Protein AF-A0A2Z6ZU59-F1 (afdb_monomer)

Mean predicted aligned error: 14.39 Å

Radius of gyration: 54.8 Å; Cα contacts (8 Å, |Δi|>4): 34; chains: 1; bounding box: 113×43×150 Å

Organism: NCBI:txid472368

Sequence (186 aa):
MVKRLTKAHQKMNASRDQFDKAMGQHAEVLSRLEELETIRSREKEVAKTQREALEAQLLVEREAHEAEKAAREMLEAELEEVKDRATLEAERLKLEGKEEFLMSPEFDTLLGKKAGGFFKNGFFGCVAQWRANGYPEEEHPDSFLNVQQAIAEMPDEEEVPEEEEDEDEEEGGDGSDATPPSSPPS

Solvent-accessible surface area (backbone atoms only — not comparable to full-atom values): 10829 Å² total; per-residue (Å²): 115,66,74,60,53,54,53,50,52,52,51,51,50,55,50,47,56,50,48,55,51,51,51,52,53,48,52,52,53,50,54,54,49,53,52,50,50,55,50,51,54,52,51,51,53,52,52,49,54,52,48,54,52,51,54,53,50,52,52,54,51,49,52,52,51,52,51,50,50,53,53,49,53,53,50,52,53,52,51,51,55,49,49,57,48,50,54,54,48,52,55,48,50,53,51,48,53,53,51,53,44,68,73,31,71,64,43,55,51,52,48,51,35,45,54,35,9,52,50,37,53,52,50,54,50,51,53,51,51,42,47,75,72,68,54,74,76,92,73,64,54,71,70,55,56,53,48,52,52,59,44,68,71,43,50,67,62,74,90,69,78,80,77,75,80,80,76,78,77,81,76,85,81,83,91,82,83,86,76,78,91,86,83,87,92,133

pLDDT: mean 86.76, std 17.76, range [38.59, 98.62]

Structure (mmCIF, N/CA/C/O backbone):
data_AF-A0A2Z6ZU59-F1
#
_entry.id   AF-A0A2Z6ZU59-F1
#
loop_
_atom_site.group_PDB
_atom_site.id
_atom_site.type_symbol
_atom_site.label_atom_id
_atom_site.label_alt_id
_atom_site.label_comp_id
_atom_site.label_asym_id
_atom_site.label_entity_id
_atom_site.label_seq_id
_atom_site.pdbx_PDB_ins_code
_atom_site.Cartn_x
_atom_site.Cartn_y
_atom_site.Cartn_z
_atom_site.occupancy
_atom_site.B_iso_or_equiv
_atom_site.auth_seq_id
_atom_site.auth_comp_id
_atom_site.auth_asym_id
_atom_site.auth_atom_id
_atom_site.pdbx_PDB_model_num
ATOM 1 N N . MET A 1 1 ? 53.354 -18.062 -88.036 1.00 66.06 1 MET A N 1
ATOM 2 C CA . MET A 1 1 ? 53.621 -17.140 -86.906 1.00 66.06 1 MET A CA 1
ATOM 3 C C . MET A 1 1 ? 52.450 -16.180 -86.656 1.00 66.06 1 MET A C 1
ATOM 5 O O . MET A 1 1 ? 51.951 -16.143 -85.540 1.00 66.06 1 MET A O 1
ATOM 9 N N . VAL A 1 2 ? 51.914 -15.528 -87.696 1.00 76.75 2 VAL A N 1
ATOM 10 C CA . VAL A 1 2 ? 50.812 -14.536 -87.625 1.00 76.75 2 VAL A CA 1
ATOM 11 C C . VAL A 1 2 ? 49.546 -15.004 -86.873 1.00 76.75 2 VAL A C 1
ATOM 13 O O . VAL A 1 2 ? 49.097 -14.318 -85.964 1.00 76.75 2 VAL A O 1
ATOM 16 N N . LYS A 1 3 ? 49.011 -16.207 -87.147 1.00 81.19 3 LYS A N 1
ATOM 17 C CA . LYS A 1 3 ? 47.771 -16.704 -86.495 1.00 81.19 3 LYS A CA 1
ATOM 18 C C . LYS A 1 3 ? 47.857 -16.817 -84.960 1.00 81.19 3 LYS A C 1
ATOM 20 O O . LYS A 1 3 ? 46.853 -16.648 -84.275 1.00 81.19 3 LYS A O 1
ATOM 25 N N . ARG A 1 4 ? 49.044 -17.116 -84.408 1.00 82.94 4 ARG A N 1
ATOM 26 C CA . ARG A 1 4 ? 49.250 -17.221 -82.949 1.00 82.94 4 ARG A CA 1
ATOM 27 C C . ARG A 1 4 ? 49.265 -15.841 -82.289 1.00 82.94 4 ARG A C 1
ATOM 29 O O . ARG A 1 4 ? 48.689 -15.691 -81.218 1.00 82.94 4 ARG A O 1
ATOM 36 N N . LEU A 1 5 ? 49.857 -14.849 -82.959 1.00 86.94 5 LEU A N 1
ATOM 37 C CA . LEU A 1 5 ? 49.915 -13.464 -82.494 1.00 86.94 5 LEU A CA 1
ATOM 38 C C . LEU A 1 5 ? 48.521 -12.826 -82.448 1.00 86.94 5 LEU A C 1
ATOM 40 O O . LEU A 1 5 ? 48.138 -12.277 -81.422 1.00 86.94 5 LEU A O 1
ATOM 44 N N . THR A 1 6 ? 47.716 -12.984 -83.504 1.00 86.94 6 THR A N 1
ATOM 45 C CA . THR A 1 6 ? 46.332 -12.476 -83.526 1.00 86.94 6 THR A CA 1
ATOM 46 C C . THR A 1 6 ? 45.479 -13.096 -82.417 1.00 86.94 6 THR A C 1
ATOM 48 O O . THR A 1 6 ? 44.751 -12.386 -81.728 1.00 86.94 6 THR A O 1
ATOM 51 N N . LYS A 1 7 ? 45.612 -14.410 -82.181 1.00 88.44 7 LYS A N 1
ATOM 52 C CA . LYS A 1 7 ? 44.906 -15.105 -81.093 1.00 88.44 7 LYS A CA 1
ATOM 53 C C . LYS A 1 7 ? 45.351 -14.623 -79.708 1.00 88.44 7 LYS A C 1
ATOM 55 O O . LYS A 1 7 ? 44.520 -14.512 -78.814 1.00 88.44 7 LYS A O 1
ATOM 60 N N . ALA A 1 8 ? 46.641 -14.344 -79.519 1.00 90.69 8 ALA A N 1
ATOM 61 C CA . ALA A 1 8 ? 47.153 -13.770 -78.275 1.00 90.69 8 ALA A CA 1
ATOM 62 C C . ALA A 1 8 ? 46.601 -12.354 -78.042 1.00 90.69 8 ALA A C 1
ATOM 64 O O . ALA A 1 8 ? 46.142 -12.056 -76.944 1.00 90.69 8 ALA A O 1
ATOM 65 N N . HIS A 1 9 ? 46.547 -11.529 -79.089 1.00 89.12 9 HIS A N 1
ATOM 66 C CA . HIS A 1 9 ? 46.017 -10.167 -79.019 1.00 89.12 9 HIS A CA 1
ATOM 67 C C . HIS A 1 9 ? 44.511 -10.134 -78.706 1.00 89.12 9 HIS A C 1
ATOM 69 O O . HIS A 1 9 ? 44.064 -9.355 -77.871 1.00 89.12 9 HIS A O 1
ATOM 75 N N . GLN A 1 10 ? 43.724 -11.031 -79.309 1.00 92.25 10 GLN A N 1
ATOM 76 C CA . GLN A 1 10 ? 42.299 -11.184 -78.986 1.00 92.25 10 GLN A CA 1
ATOM 77 C C . GLN A 1 10 ? 42.076 -11.600 -77.526 1.00 92.25 10 GLN A C 1
ATOM 79 O O . GLN A 1 10 ? 41.212 -11.041 -76.857 1.00 92.25 10 GLN A O 1
ATOM 84 N N . LYS A 1 11 ? 42.869 -12.551 -77.015 1.00 93.62 11 LYS A N 1
ATOM 85 C CA . LYS A 1 11 ? 42.801 -12.976 -75.607 1.00 93.62 11 LYS A CA 1
ATOM 86 C C . LYS A 1 11 ? 43.191 -11.859 -74.641 1.00 93.62 11 LYS A C 1
ATOM 88 O O . LYS A 1 11 ? 42.544 -11.710 -73.613 1.00 93.62 11 LYS A O 1
ATOM 93 N N . MET A 1 12 ? 44.224 -11.088 -74.975 1.00 94.31 12 MET A N 1
ATOM 94 C CA . MET A 1 12 ? 44.653 -9.927 -74.195 1.00 94.31 12 MET A CA 1
ATOM 95 C C . MET A 1 12 ? 43.540 -8.878 -74.114 1.00 94.31 12 MET A C 1
ATOM 97 O O . MET A 1 12 ? 43.218 -8.430 -73.020 1.00 94.31 12 MET A O 1
ATOM 101 N N . ASN A 1 13 ? 42.905 -8.541 -75.240 1.00 93.31 13 ASN A N 1
ATOM 102 C CA . ASN A 1 13 ? 41.798 -7.583 -75.254 1.00 93.31 13 ASN A CA 1
ATOM 103 C C . ASN A 1 13 ? 40.594 -8.091 -74.450 1.00 93.31 13 ASN A C 1
ATOM 105 O O . ASN A 1 13 ? 40.073 -7.355 -73.625 1.00 93.31 13 ASN A O 1
ATOM 109 N N . ALA A 1 14 ? 40.215 -9.365 -74.605 1.00 95.31 14 ALA A N 1
ATOM 110 C CA . ALA A 1 14 ? 39.141 -9.956 -73.806 1.00 95.31 14 ALA A CA 1
ATOM 111 C C . ALA A 1 14 ? 39.454 -9.942 -72.298 1.00 95.31 14 ALA A C 1
ATOM 113 O O . ALA A 1 14 ? 38.573 -9.660 -71.493 1.00 95.31 14 ALA A O 1
ATOM 114 N N . SER A 1 15 ? 40.707 -10.210 -71.911 1.00 94.81 15 SER A N 1
ATOM 115 C CA . SER A 1 15 ? 41.144 -10.120 -70.513 1.00 94.81 15 SER A CA 1
ATOM 116 C C . SER A 1 15 ? 41.100 -8.687 -69.989 1.00 94.81 15 SER A C 1
ATOM 118 O O . SER A 1 15 ? 40.736 -8.482 -68.835 1.00 94.81 15 SER A O 1
ATOM 120 N N . ARG A 1 16 ? 41.474 -7.705 -70.815 1.00 95.56 16 ARG A N 1
ATOM 121 C CA . ARG A 1 16 ? 41.413 -6.285 -70.459 1.00 95.56 16 ARG A CA 1
ATOM 122 C C . ARG A 1 16 ? 39.967 -5.842 -70.251 1.00 95.56 16 ARG A C 1
ATOM 124 O O . ARG A 1 16 ? 39.660 -5.295 -69.205 1.00 95.56 16 ARG A O 1
ATOM 131 N N . ASP A 1 17 ? 39.072 -6.161 -71.180 1.00 96.00 17 ASP A N 1
ATOM 132 C CA . ASP A 1 17 ? 37.661 -5.775 -71.077 1.00 96.00 17 ASP A CA 1
ATOM 133 C C . ASP A 1 17 ? 36.981 -6.441 -69.857 1.00 96.00 17 ASP A C 1
ATOM 135 O O . ASP A 1 17 ? 36.129 -5.845 -69.197 1.00 96.00 17 ASP A O 1
ATOM 139 N N . GLN A 1 18 ? 37.383 -7.672 -69.508 1.00 96.19 18 GLN A N 1
ATOM 140 C CA . GLN A 1 18 ? 36.955 -8.338 -68.271 1.00 96.19 18 GLN A CA 1
ATOM 141 C C . GLN A 1 18 ? 37.485 -7.642 -67.015 1.00 96.19 18 GLN A C 1
ATOM 143 O O . GLN A 1 18 ? 36.737 -7.489 -66.051 1.00 96.19 18 GLN A O 1
ATOM 148 N N . PHE A 1 19 ? 38.751 -7.225 -67.023 1.00 96.38 19 PHE A N 1
ATOM 149 C CA . PHE A 1 19 ? 39.349 -6.474 -65.925 1.00 96.38 19 PHE A CA 1
ATOM 150 C C . PHE A 1 19 ? 38.647 -5.128 -65.730 1.00 96.38 19 PHE A C 1
ATOM 152 O O . PHE A 1 19 ? 38.233 -4.825 -64.617 1.00 96.38 19 PHE A O 1
ATOM 159 N N . ASP A 1 20 ? 38.419 -4.371 -66.803 1.00 96.88 20 ASP A N 1
ATOM 160 C CA . ASP A 1 20 ? 37.730 -3.078 -66.748 1.00 96.88 20 ASP A CA 1
ATOM 161 C C . ASP A 1 20 ? 36.307 -3.232 -66.191 1.00 96.88 20 ASP A C 1
ATOM 163 O O . ASP A 1 20 ? 35.875 -2.463 -65.329 1.00 96.88 20 ASP A O 1
ATOM 167 N N . LYS A 1 21 ? 35.593 -4.288 -66.604 1.00 97.06 21 LYS A N 1
ATOM 168 C CA . LYS A 1 21 ? 34.280 -4.629 -66.045 1.00 97.06 21 LYS A CA 1
ATOM 169 C C . LYS A 1 21 ? 34.354 -4.961 -64.551 1.00 97.06 21 LYS A C 1
ATOM 171 O O . LYS A 1 21 ? 33.520 -4.479 -63.788 1.00 97.06 21 LYS A O 1
ATOM 176 N N . ALA A 1 22 ? 35.325 -5.772 -64.134 1.00 97.19 22 ALA A N 1
ATOM 177 C CA . ALA A 1 22 ? 35.515 -6.128 -62.729 1.00 97.19 22 ALA A CA 1
ATOM 178 C C . ALA A 1 22 ? 35.870 -4.901 -61.875 1.00 97.19 22 ALA A C 1
ATOM 180 O O . ALA A 1 22 ? 35.352 -4.749 -60.771 1.00 97.19 22 ALA A O 1
ATOM 181 N N . MET A 1 23 ? 36.689 -3.989 -62.404 1.00 96.12 23 MET A N 1
ATOM 182 C CA . MET A 1 23 ? 37.031 -2.730 -61.744 1.00 96.12 23 MET A CA 1
ATOM 183 C C . MET A 1 23 ? 35.817 -1.810 -61.594 1.00 96.12 23 MET A C 1
ATOM 185 O O . MET A 1 23 ? 35.642 -1.215 -60.533 1.00 96.12 23 MET A O 1
ATOM 189 N N . GLY A 1 24 ? 34.946 -1.737 -62.606 1.00 96.75 24 GLY A N 1
ATOM 190 C CA . GLY A 1 24 ? 33.679 -1.006 -62.513 1.00 96.75 24 GLY A CA 1
ATOM 191 C C . GLY A 1 24 ? 32.758 -1.560 -61.421 1.00 96.75 24 GLY A C 1
ATOM 192 O O . GLY A 1 24 ? 32.257 -0.802 -60.596 1.00 96.75 24 GLY A O 1
ATOM 193 N N . GLN A 1 25 ? 32.604 -2.886 -61.355 1.00 97.75 25 GLN A N 1
ATOM 194 C CA . GLN A 1 25 ? 31.827 -3.547 -60.296 1.00 97.75 25 GLN A CA 1
ATOM 195 C C . GLN A 1 25 ? 32.433 -3.325 -58.906 1.00 97.75 25 GLN A C 1
ATOM 197 O O . GLN A 1 25 ? 31.711 -3.097 -57.940 1.00 97.75 25 GLN A O 1
ATOM 202 N N . HIS A 1 26 ? 33.761 -3.371 -58.790 1.00 97.62 26 HIS A N 1
ATOM 203 C CA . HIS A 1 26 ? 34.450 -3.106 -57.531 1.00 97.62 26 HIS A CA 1
ATOM 204 C C . HIS A 1 26 ? 34.220 -1.666 -57.052 1.00 97.62 26 HIS A C 1
ATOM 206 O O . HIS A 1 26 ? 33.944 -1.456 -55.875 1.00 97.62 26 HIS A O 1
ATOM 212 N N . ALA A 1 27 ? 34.279 -0.682 -57.955 1.00 97.94 27 ALA A N 1
ATOM 213 C CA . ALA A 1 27 ? 33.979 0.711 -57.627 1.00 97.94 27 ALA A CA 1
ATOM 214 C C . ALA A 1 27 ? 32.532 0.894 -57.130 1.00 97.94 27 ALA A C 1
ATOM 216 O O . ALA A 1 27 ? 32.310 1.589 -56.142 1.00 97.94 27 ALA A O 1
ATOM 217 N N . GLU A 1 28 ? 31.562 0.221 -57.755 1.00 98.06 28 GLU A N 1
ATOM 218 C CA . GLU A 1 28 ? 30.161 0.226 -57.311 1.00 98.06 28 GLU A CA 1
ATOM 219 C C . GLU A 1 28 ? 29.999 -0.380 -55.906 1.00 98.06 28 GLU A C 1
ATOM 221 O O . GLU A 1 28 ? 29.339 0.201 -55.044 1.00 98.06 28 GLU A O 1
ATOM 226 N N . VAL A 1 29 ? 30.647 -1.521 -55.642 1.00 98.12 29 VAL A N 1
ATOM 227 C CA . VAL A 1 29 ? 30.621 -2.166 -54.319 1.00 98.12 29 VAL A CA 1
ATOM 228 C C . VAL A 1 29 ? 31.246 -1.272 -53.249 1.00 98.12 29 VAL A C 1
ATOM 230 O O . VAL A 1 29 ? 30.699 -1.184 -52.151 1.00 98.12 29 VAL A O 1
ATOM 233 N N . LEU A 1 30 ? 32.355 -0.590 -53.555 1.00 98.06 30 LEU A N 1
ATOM 234 C CA . LEU A 1 30 ? 32.978 0.357 -52.628 1.00 98.06 30 LEU A CA 1
ATOM 235 C C . LEU A 1 30 ? 32.062 1.547 -52.321 1.00 98.06 30 LEU A C 1
ATOM 237 O O . LEU A 1 30 ? 31.898 1.878 -51.151 1.00 98.06 30 LEU A O 1
ATOM 241 N N . SER A 1 31 ? 31.414 2.128 -53.337 1.00 98.00 31 SER A N 1
ATOM 242 C CA . SER A 1 31 ? 30.441 3.216 -53.146 1.00 98.00 31 SER A CA 1
ATOM 243 C C . SER A 1 31 ? 29.303 2.787 -52.218 1.00 98.00 31 SER A C 1
ATOM 245 O O . SER A 1 31 ? 28.968 3.481 -51.262 1.00 98.00 31 SER A O 1
ATOM 247 N N . ARG A 1 32 ? 28.745 1.592 -52.441 1.00 98.25 32 ARG A N 1
ATOM 248 C CA . ARG A 1 32 ? 27.677 1.052 -51.593 1.00 98.25 32 ARG A CA 1
ATOM 249 C C . ARG A 1 32 ? 28.145 0.765 -50.164 1.00 98.25 32 ARG A C 1
ATOM 251 O O . ARG A 1 32 ? 27.360 0.881 -49.225 1.00 98.25 32 ARG A O 1
ATOM 258 N N . LEU A 1 33 ? 29.397 0.349 -49.982 1.00 98.25 33 LEU A N 1
ATOM 259 C CA . LEU A 1 33 ? 29.957 0.103 -48.655 1.00 98.25 33 LEU A CA 1
ATOM 260 C C . LEU A 1 33 ? 30.089 1.406 -47.858 1.00 98.25 33 LEU A C 1
ATOM 262 O O . LEU A 1 33 ? 29.711 1.427 -46.689 1.00 98.25 33 LEU A O 1
ATOM 266 N N . GLU A 1 34 ? 30.561 2.475 -48.499 1.00 98.06 34 GLU A N 1
ATOM 267 C CA . GLU A 1 34 ? 30.647 3.808 -47.897 1.00 98.06 34 GLU A CA 1
ATOM 268 C C . GLU A 1 34 ? 29.257 4.313 -47.482 1.00 98.06 34 GLU A C 1
ATOM 270 O O . GLU A 1 34 ? 29.054 4.713 -46.335 1.00 98.06 34 GLU A O 1
ATOM 275 N N . GLU A 1 35 ? 28.254 4.183 -48.356 1.00 98.44 35 GLU A N 1
ATOM 276 C CA . GLU A 1 35 ? 26.861 4.507 -48.024 1.00 98.44 35 GLU A CA 1
ATOM 277 C C . GLU A 1 35 ? 26.369 3.732 -46.789 1.00 98.44 35 GLU A C 1
ATOM 279 O O . GLU A 1 35 ? 25.836 4.327 -45.850 1.00 98.44 35 GLU A O 1
ATOM 284 N N . LEU A 1 36 ? 26.594 2.415 -46.733 1.00 98.25 36 LEU A N 1
ATOM 285 C CA . LEU A 1 36 ? 26.199 1.591 -45.586 1.00 98.25 36 LEU A CA 1
ATOM 286 C C . LEU A 1 36 ? 26.939 1.965 -44.295 1.00 98.25 36 LEU A C 1
ATOM 288 O O . LEU A 1 36 ? 26.363 1.860 -43.211 1.00 98.25 36 LEU A O 1
ATOM 292 N N . GLU A 1 37 ? 28.195 2.396 -44.377 1.00 98.25 37 GLU A N 1
AT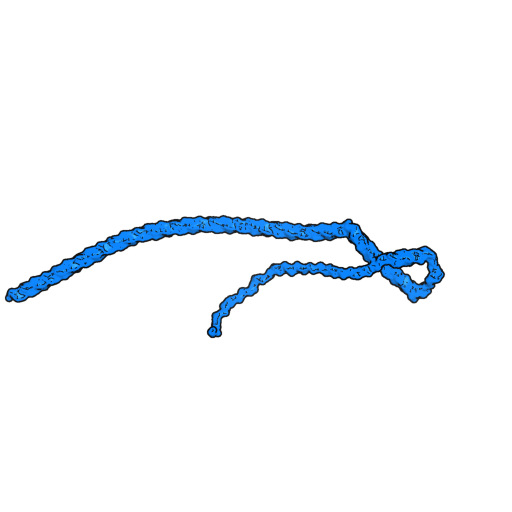OM 293 C CA . GLU A 1 37 ? 28.955 2.863 -43.218 1.00 98.25 37 GLU A CA 1
ATOM 294 C C . GLU A 1 37 ? 28.393 4.179 -42.663 1.00 98.25 37 GLU A C 1
ATOM 296 O O . GLU A 1 37 ? 28.237 4.317 -41.444 1.00 98.25 37 GLU A O 1
ATOM 301 N N . THR A 1 38 ? 27.992 5.111 -43.533 1.00 98.50 38 THR A N 1
ATOM 302 C CA . THR A 1 38 ? 27.329 6.352 -43.098 1.00 98.50 38 THR A CA 1
ATOM 303 C C . THR A 1 38 ? 25.968 6.081 -42.455 1.00 98.50 38 THR A C 1
ATOM 305 O O . THR A 1 38 ? 25.669 6.641 -41.396 1.00 98.50 38 THR A O 1
ATOM 308 N N . ILE A 1 39 ? 25.171 5.171 -43.032 1.00 98.25 39 ILE A N 1
ATOM 309 C CA . ILE A 1 39 ? 23.873 4.760 -42.477 1.00 98.25 39 ILE A CA 1
ATOM 310 C C . ILE A 1 39 ? 24.075 4.127 -41.103 1.00 98.25 39 ILE A C 1
ATOM 312 O O . ILE A 1 39 ? 23.457 4.570 -40.138 1.00 98.25 39 ILE A O 1
ATOM 316 N N . ARG A 1 40 ? 24.998 3.167 -40.980 1.00 98.31 40 ARG A N 1
ATOM 317 C CA . ARG A 1 40 ? 25.298 2.499 -39.706 1.00 98.31 40 ARG A CA 1
ATOM 318 C C . ARG A 1 40 ? 25.745 3.489 -38.634 1.00 98.31 40 ARG A C 1
ATOM 320 O O . ARG A 1 40 ? 25.346 3.366 -37.480 1.00 98.31 40 ARG A O 1
ATOM 327 N N . SER A 1 41 ? 26.582 4.457 -39.000 1.00 98.31 41 SER A N 1
ATOM 328 C CA . SER A 1 41 ? 27.059 5.481 -38.068 1.00 98.31 41 SER A CA 1
ATOM 329 C C . SER A 1 41 ? 25.897 6.334 -37.561 1.00 98.31 41 SER A C 1
ATOM 331 O O . SER A 1 41 ? 25.759 6.536 -36.357 1.00 98.31 41 SER A O 1
ATOM 333 N N . ARG A 1 42 ? 24.996 6.749 -38.458 1.00 98.31 42 ARG A N 1
ATOM 334 C CA . ARG A 1 42 ? 23.780 7.482 -38.093 1.00 98.31 42 ARG A CA 1
ATOM 335 C C . ARG A 1 42 ? 22.844 6.652 -37.214 1.00 98.31 42 ARG A C 1
ATOM 337 O O . ARG A 1 42 ? 22.366 7.157 -36.204 1.00 98.31 42 ARG A O 1
ATOM 344 N N . GLU A 1 43 ? 22.580 5.402 -37.579 1.00 98.31 43 GLU A N 1
ATOM 345 C CA . GLU A 1 43 ? 21.729 4.494 -36.801 1.00 98.31 43 GLU A CA 1
ATOM 346 C C . GLU A 1 43 ? 22.290 4.260 -35.400 1.00 98.31 43 GLU A C 1
ATOM 348 O O . GLU A 1 43 ? 21.535 4.253 -34.433 1.00 98.31 43 GLU A O 1
ATOM 353 N N . LYS A 1 44 ? 23.613 4.131 -35.269 1.00 98.62 44 LYS A N 1
ATOM 354 C CA . LYS A 1 44 ? 24.273 3.972 -33.974 1.00 98.62 44 LYS A CA 1
ATOM 355 C C . LYS A 1 44 ? 24.070 5.188 -33.073 1.00 98.62 44 LYS A C 1
ATOM 357 O O . LYS A 1 44 ? 23.768 5.008 -31.895 1.00 98.62 44 LYS A O 1
ATOM 362 N N . GLU A 1 45 ? 24.203 6.398 -33.608 1.00 98.56 45 GLU A N 1
ATOM 363 C CA . GLU A 1 45 ? 23.942 7.617 -32.835 1.00 98.56 45 GLU A CA 1
ATOM 364 C C . GLU A 1 45 ? 22.462 7.727 -32.441 1.00 98.56 45 GLU A C 1
ATOM 366 O O . GLU A 1 45 ? 22.159 8.049 -31.297 1.00 98.56 45 GLU A O 1
ATOM 371 N N . VAL A 1 46 ? 21.529 7.376 -33.335 1.00 98.56 46 VAL A N 1
ATOM 372 C CA . VAL A 1 46 ? 20.090 7.344 -33.010 1.00 98.56 46 VAL A CA 1
ATOM 373 C C . VAL A 1 46 ? 19.773 6.297 -31.938 1.00 98.56 46 VAL A C 1
ATOM 375 O O . VAL A 1 46 ? 19.034 6.579 -31.000 1.00 98.56 46 VAL A O 1
ATOM 378 N N . ALA A 1 47 ? 20.340 5.096 -32.032 1.00 98.38 47 ALA A N 1
ATOM 379 C CA . ALA A 1 47 ? 20.137 4.050 -31.033 1.00 98.38 47 ALA A CA 1
ATOM 380 C C . ALA A 1 47 ? 20.714 4.453 -29.669 1.00 98.38 47 ALA A C 1
ATOM 382 O O . ALA A 1 47 ? 20.119 4.168 -28.631 1.00 98.38 47 ALA A O 1
ATOM 383 N N . LYS A 1 48 ? 21.859 5.145 -29.665 1.00 98.50 48 LYS A N 1
ATOM 384 C CA . LYS A 1 48 ? 22.468 5.678 -28.447 1.00 98.50 48 LYS A CA 1
ATOM 385 C C . LYS A 1 48 ? 21.568 6.725 -27.789 1.00 98.50 48 LYS A C 1
ATOM 387 O O . LYS A 1 48 ? 21.286 6.591 -26.604 1.00 98.50 48 LYS A O 1
ATOM 392 N N . THR A 1 49 ? 21.066 7.703 -28.542 1.00 98.44 49 THR A N 1
ATOM 393 C CA . THR A 1 49 ? 20.176 8.734 -27.980 1.00 98.44 49 THR A CA 1
ATOM 394 C C . THR A 1 49 ? 18.853 8.152 -27.490 1.00 98.44 49 THR A C 1
ATOM 396 O O . THR A 1 49 ? 18.373 8.543 -26.430 1.00 98.44 49 THR A O 1
ATOM 399 N N . GLN A 1 50 ? 18.278 7.176 -28.200 1.00 98.56 50 GLN A N 1
ATOM 400 C CA . GLN A 1 50 ? 17.079 6.464 -27.744 1.00 98.56 50 GLN A CA 1
ATOM 401 C C . GLN A 1 50 ? 17.323 5.698 -26.445 1.00 98.56 50 GLN A C 1
ATOM 403 O O . GLN A 1 50 ? 16.497 5.746 -25.537 1.00 98.56 50 GLN A O 1
ATOM 408 N N . ARG A 1 51 ? 18.461 5.006 -26.342 1.00 98.50 51 ARG A N 1
ATOM 409 C CA . ARG A 1 51 ? 18.838 4.291 -25.125 1.00 98.50 51 ARG A CA 1
ATOM 410 C C . ARG A 1 51 ? 19.005 5.246 -23.946 1.00 98.50 51 ARG A C 1
ATOM 412 O O . ARG A 1 51 ? 18.444 4.981 -22.893 1.00 98.50 51 ARG A O 1
ATOM 419 N N . GLU A 1 52 ? 19.728 6.347 -24.131 1.00 98.44 52 GLU A N 1
ATOM 420 C CA . GLU A 1 52 ? 19.913 7.369 -23.093 1.00 98.44 52 GLU A CA 1
ATOM 421 C C . GLU A 1 52 ? 18.567 7.973 -22.652 1.00 98.44 52 GLU A C 1
ATOM 423 O O . GLU A 1 52 ? 18.339 8.162 -21.459 1.00 98.44 52 GLU A O 1
ATOM 428 N N . ALA A 1 53 ? 17.638 8.203 -23.588 1.00 98.50 53 ALA A N 1
ATOM 429 C CA . ALA A 1 53 ? 16.292 8.679 -23.270 1.00 98.50 53 ALA A CA 1
ATOM 430 C C . ALA A 1 53 ? 15.475 7.660 -22.454 1.00 98.50 53 ALA A C 1
ATOM 432 O O . ALA A 1 53 ? 14.824 8.040 -21.482 1.00 98.50 53 ALA A O 1
ATOM 433 N N . LEU A 1 54 ? 15.528 6.371 -22.811 1.00 98.56 54 LEU A N 1
ATOM 434 C CA . LEU A 1 54 ? 14.849 5.308 -22.061 1.00 98.56 54 LEU A CA 1
ATOM 435 C C . LEU A 1 54 ? 15.469 5.093 -20.677 1.00 98.56 54 LEU A C 1
ATOM 437 O O . LEU A 1 54 ? 14.744 4.913 -19.705 1.00 98.56 54 LEU A O 1
ATOM 441 N N . GLU A 1 55 ? 16.797 5.139 -20.563 1.00 98.56 55 GLU A N 1
ATOM 442 C CA . GLU A 1 55 ? 17.485 5.049 -19.271 1.00 98.56 55 GLU A CA 1
ATOM 443 C C . GLU A 1 55 ? 17.099 6.226 -18.360 1.00 98.56 55 GLU A C 1
ATOM 445 O O . GLU A 1 55 ? 16.811 6.012 -17.183 1.00 98.56 55 GLU A O 1
ATOM 450 N N . ALA A 1 56 ? 16.994 7.447 -18.899 1.00 98.38 56 ALA A N 1
ATOM 451 C CA . ALA A 1 56 ? 16.493 8.598 -18.148 1.00 98.38 56 ALA A CA 1
ATOM 452 C C . ALA A 1 56 ? 15.034 8.409 -17.698 1.00 98.38 56 ALA A C 1
ATOM 454 O O . ALA A 1 56 ? 14.708 8.693 -16.547 1.00 98.38 56 ALA A O 1
ATOM 455 N N . GLN A 1 57 ? 14.165 7.886 -18.569 1.00 98.38 57 GLN A N 1
ATOM 456 C CA . GLN A 1 57 ? 12.771 7.607 -18.222 1.00 98.38 57 GLN A CA 1
ATOM 457 C C . GLN A 1 57 ? 12.652 6.560 -17.106 1.00 98.38 57 GLN A C 1
ATOM 459 O O . GLN A 1 57 ? 11.889 6.763 -16.165 1.00 98.38 57 GLN A O 1
ATOM 464 N N . LEU A 1 58 ? 13.438 5.482 -17.166 1.00 98.62 58 LEU A N 1
ATOM 465 C CA . LEU A 1 58 ? 13.440 4.434 -16.142 1.00 98.62 58 LEU A CA 1
ATOM 466 C C . LEU A 1 58 ? 13.912 4.935 -14.774 1.00 98.62 58 LEU A C 1
ATOM 468 O O . LEU A 1 58 ? 13.456 4.427 -13.752 1.00 98.62 58 LEU A O 1
ATOM 472 N N . LEU A 1 59 ? 14.829 5.904 -14.732 1.00 98.50 59 LEU A N 1
ATOM 473 C CA . LEU A 1 59 ? 15.245 6.519 -13.470 1.00 98.50 59 LEU A CA 1
ATOM 474 C C . LEU A 1 59 ? 14.104 7.324 -12.844 1.00 98.50 59 LEU A C 1
ATOM 476 O O . LEU A 1 59 ? 13.830 7.149 -11.660 1.00 98.50 59 LEU A O 1
ATOM 480 N N . VAL A 1 60 ? 13.406 8.133 -13.646 1.00 98.56 60 VAL A N 1
ATOM 481 C CA . VAL A 1 60 ? 12.234 8.897 -13.187 1.00 98.56 60 VAL A CA 1
ATOM 482 C C . VAL A 1 60 ? 11.121 7.962 -12.711 1.00 98.56 60 VAL A C 1
ATOM 484 O O . VAL A 1 60 ? 10.527 8.193 -11.662 1.00 98.56 60 VAL A O 1
ATOM 487 N N . GLU A 1 61 ? 10.849 6.886 -13.450 1.00 97.94 61 GLU A N 1
ATOM 488 C CA . GLU A 1 61 ? 9.824 5.904 -13.082 1.00 97.94 61 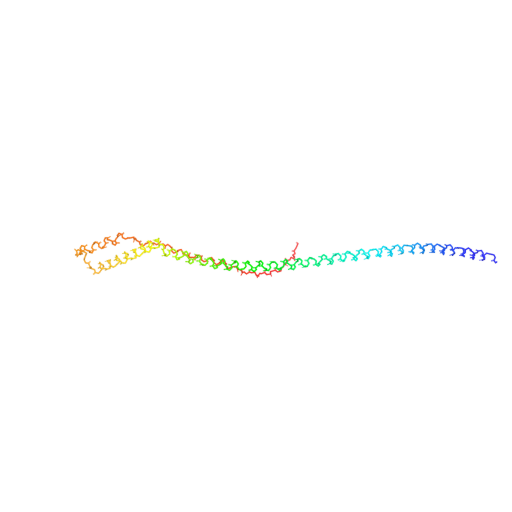GLU A CA 1
ATOM 489 C C . GLU A 1 61 ? 10.175 5.163 -11.786 1.00 97.94 61 GLU A C 1
ATOM 491 O O . GLU A 1 61 ? 9.317 4.988 -10.924 1.00 97.94 61 GLU A O 1
ATOM 496 N N . ARG A 1 62 ? 11.445 4.778 -11.605 1.00 98.44 62 ARG A N 1
ATOM 497 C CA . ARG A 1 62 ? 11.915 4.148 -10.365 1.00 98.44 62 ARG A CA 1
ATOM 498 C C . ARG A 1 62 ? 11.736 5.070 -9.163 1.00 98.44 62 ARG A C 1
ATOM 500 O O . ARG A 1 62 ? 11.236 4.618 -8.140 1.00 98.44 62 ARG A O 1
ATOM 507 N N . GLU A 1 63 ? 12.131 6.334 -9.289 1.00 98.38 63 GLU A N 1
ATOM 508 C CA . GLU A 1 63 ? 11.981 7.322 -8.218 1.00 98.38 63 GLU A CA 1
ATOM 509 C C . GLU A 1 63 ? 10.502 7.548 -7.873 1.00 98.38 63 GLU A C 1
ATOM 511 O O . GLU A 1 63 ? 10.130 7.525 -6.700 1.00 98.38 63 GLU A O 1
ATOM 516 N N . ALA A 1 64 ? 9.637 7.677 -8.884 1.00 98.50 64 ALA A N 1
ATOM 517 C CA . ALA A 1 64 ? 8.196 7.804 -8.682 1.00 98.50 64 ALA A CA 1
ATOM 518 C C . ALA A 1 64 ? 7.599 6.575 -7.978 1.00 98.50 64 ALA A C 1
ATOM 520 O O . ALA A 1 64 ? 6.825 6.727 -7.036 1.00 98.50 64 ALA A O 1
ATOM 521 N N . HIS A 1 65 ? 7.997 5.367 -8.380 1.00 98.31 65 HIS A N 1
ATOM 522 C CA . HIS A 1 65 ? 7.551 4.125 -7.750 1.00 98.31 65 HIS A CA 1
ATOM 523 C C . HIS A 1 65 ? 8.032 4.005 -6.293 1.00 98.31 65 HIS A C 1
ATOM 525 O O . HIS A 1 65 ? 7.298 3.534 -5.427 1.00 98.31 65 HIS A O 1
ATOM 531 N N . GLU A 1 66 ? 9.264 4.419 -5.988 1.00 98.62 66 GLU A N 1
ATOM 532 C CA . GLU A 1 66 ? 9.772 4.442 -4.611 1.00 98.62 66 GLU A CA 1
ATOM 533 C C . GLU A 1 66 ? 9.003 5.447 -3.740 1.00 98.62 66 GLU A C 1
ATOM 535 O O . GLU A 1 66 ? 8.627 5.113 -2.614 1.00 98.62 66 GLU A O 1
ATOM 540 N N . ALA A 1 67 ? 8.694 6.632 -4.273 1.00 98.44 67 ALA A N 1
ATOM 541 C CA . ALA A 1 67 ? 7.858 7.619 -3.594 1.00 98.44 67 ALA A CA 1
ATOM 542 C C . ALA A 1 67 ? 6.421 7.113 -3.373 1.00 98.44 67 ALA A C 1
ATOM 544 O O . ALA A 1 67 ? 5.871 7.277 -2.284 1.00 98.44 67 ALA A O 1
ATOM 545 N N . GLU A 1 68 ? 5.824 6.455 -4.371 1.00 98.31 68 GLU A N 1
ATOM 546 C CA . GLU A 1 68 ? 4.501 5.833 -4.260 1.00 98.31 68 GLU A CA 1
ATOM 547 C C . GLU A 1 68 ? 4.487 4.742 -3.186 1.00 98.31 68 GLU A C 1
ATOM 549 O O . GLU A 1 68 ? 3.590 4.711 -2.342 1.00 98.31 68 GLU A O 1
ATOM 554 N N . LYS A 1 69 ? 5.508 3.879 -3.164 1.00 98.56 69 LYS A N 1
ATOM 555 C CA . LYS A 1 69 ? 5.639 2.835 -2.147 1.00 98.56 69 LYS A CA 1
ATOM 556 C C . LYS A 1 69 ? 5.715 3.430 -0.739 1.00 98.56 69 LYS A C 1
ATOM 558 O O . LYS A 1 69 ? 5.021 2.944 0.149 1.00 98.56 69 LYS A O 1
ATOM 563 N N . ALA A 1 70 ? 6.511 4.482 -0.544 1.00 98.62 70 ALA A N 1
ATOM 564 C CA . ALA A 1 70 ? 6.612 5.166 0.744 1.00 98.62 70 ALA A CA 1
ATOM 565 C C . ALA A 1 70 ? 5.280 5.815 1.163 1.00 98.62 70 ALA A C 1
ATOM 567 O O . ALA A 1 70 ? 4.875 5.710 2.318 1.00 98.62 70 ALA A O 1
ATOM 568 N N . ALA A 1 71 ? 4.563 6.444 0.226 1.00 98.62 71 ALA A N 1
ATOM 569 C CA . ALA A 1 71 ? 3.243 7.015 0.493 1.00 98.62 71 ALA A CA 1
ATOM 570 C C . ALA A 1 71 ? 2.216 5.940 0.884 1.00 98.62 71 ALA A C 1
ATOM 572 O O . ALA A 1 71 ? 1.429 6.146 1.807 1.00 98.62 71 ALA A O 1
ATOM 573 N N . ARG A 1 72 ? 2.249 4.781 0.216 1.00 98.50 72 ARG A N 1
ATOM 574 C CA . ARG A 1 72 ? 1.384 3.644 0.540 1.00 98.50 72 ARG A CA 1
ATOM 575 C C . ARG A 1 72 ? 1.661 3.091 1.935 1.00 98.50 72 ARG A C 1
ATOM 577 O O . ARG A 1 72 ? 0.709 2.829 2.657 1.00 98.50 72 ARG A O 1
ATOM 584 N N . GLU A 1 73 ? 2.928 2.938 2.312 1.00 98.56 73 GLU A N 1
ATOM 585 C CA . GLU A 1 73 ? 3.317 2.450 3.642 1.00 98.56 73 GLU A CA 1
ATOM 586 C C . GLU A 1 73 ? 2.835 3.389 4.759 1.00 98.56 73 GLU A C 1
ATOM 588 O O . GLU A 1 73 ? 2.309 2.926 5.768 1.00 98.56 73 GLU A O 1
ATOM 593 N N . MET A 1 74 ? 2.928 4.710 4.559 1.00 98.25 74 MET A N 1
ATOM 594 C CA . MET A 1 74 ? 2.377 5.680 5.515 1.00 98.25 74 MET A CA 1
ATOM 595 C C . MET A 1 74 ? 0.856 5.563 5.646 1.00 98.25 74 MET A C 1
ATOM 597 O O . MET A 1 74 ? 0.342 5.542 6.760 1.00 98.25 74 MET A O 1
ATOM 601 N N . LEU A 1 75 ? 0.139 5.452 4.523 1.00 98.50 75 LEU A N 1
ATOM 602 C CA . LEU A 1 75 ? -1.319 5.308 4.534 1.00 98.50 75 LEU A CA 1
ATOM 603 C C . LEU A 1 75 ? -1.740 3.998 5.213 1.00 98.50 75 LEU A C 1
ATOM 605 O O . LEU A 1 75 ? -2.694 3.982 5.982 1.00 98.50 75 LEU A O 1
ATOM 609 N N . GLU A 1 76 ? -1.017 2.905 4.974 1.00 98.50 76 GLU A N 1
ATOM 610 C CA . GLU A 1 76 ? -1.266 1.620 5.631 1.00 98.50 76 GLU A CA 1
ATOM 611 C C . GLU A 1 76 ? -1.078 1.708 7.154 1.00 98.50 76 GLU A C 1
ATOM 613 O O . GLU A 1 76 ? -1.926 1.218 7.897 1.00 98.50 76 GLU A O 1
ATOM 618 N N . ALA A 1 77 ? -0.042 2.409 7.624 1.00 98.44 77 ALA A N 1
ATOM 619 C CA . ALA A 1 77 ? 0.158 2.661 9.051 1.00 98.44 77 ALA A CA 1
ATOM 620 C C . ALA A 1 77 ? -0.958 3.531 9.664 1.00 98.44 77 ALA A C 1
ATOM 622 O O . ALA A 1 77 ? -1.449 3.222 10.749 1.00 98.44 77 ALA A O 1
ATOM 623 N N . GLU A 1 78 ? -1.393 4.591 8.974 1.00 98.56 78 GLU A N 1
ATOM 624 C CA . GLU A 1 78 ? -2.528 5.418 9.414 1.00 98.56 78 GL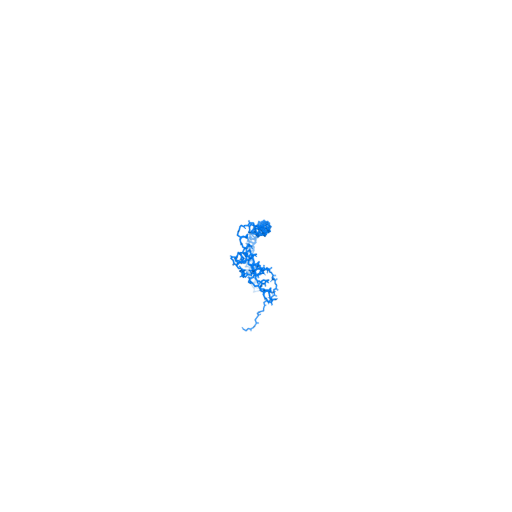U A CA 1
ATOM 625 C C . GLU A 1 78 ? -3.832 4.614 9.463 1.00 98.56 78 GLU A C 1
ATOM 627 O O . GLU A 1 78 ? -4.628 4.772 10.389 1.00 98.56 78 GLU A O 1
ATOM 632 N N . LEU A 1 79 ? -4.057 3.736 8.482 1.00 98.56 79 LEU A N 1
ATOM 633 C CA . LEU A 1 79 ? -5.235 2.877 8.438 1.00 98.56 79 LEU A CA 1
ATOM 634 C C . LEU A 1 79 ? -5.267 1.924 9.633 1.00 98.56 79 LEU A C 1
ATOM 636 O O . LEU A 1 79 ? -6.327 1.752 10.231 1.00 98.56 79 LEU A O 1
ATOM 640 N N . GLU A 1 80 ? -4.130 1.329 9.986 1.00 98.44 80 GLU A N 1
ATOM 641 C CA . GLU A 1 80 ? -4.036 0.446 11.147 1.00 98.44 80 GLU A CA 1
ATOM 642 C C . GLU A 1 80 ? -4.316 1.203 12.450 1.00 98.44 80 GLU A C 1
ATOM 644 O O . GLU A 1 80 ? -5.152 0.788 13.245 1.00 98.44 80 GLU A O 1
ATOM 649 N N . GLU A 1 81 ? -3.745 2.397 12.612 1.00 98.50 81 GLU A N 1
ATOM 650 C CA . GLU A 1 81 ? -4.014 3.247 13.775 1.00 98.50 81 GLU A CA 1
ATOM 651 C C . GLU A 1 81 ? -5.497 3.666 13.866 1.00 98.50 81 GLU A C 1
ATOM 653 O O . GLU A 1 81 ? -6.074 3.775 14.951 1.00 98.50 81 GLU A O 1
ATOM 658 N N . VAL A 1 82 ? -6.149 3.926 12.726 1.00 98.50 82 VAL A N 1
ATOM 659 C CA . VAL A 1 82 ? -7.592 4.209 12.676 1.00 98.50 82 VAL A CA 1
ATOM 660 C C . VAL A 1 82 ? -8.415 2.982 13.060 1.00 98.50 82 VAL A C 1
ATOM 662 O O . VAL A 1 82 ? -9.392 3.143 13.792 1.00 98.50 82 VAL A O 1
ATOM 665 N N . LYS A 1 83 ? -8.035 1.779 12.621 1.00 98.31 83 LYS A N 1
ATOM 666 C CA . LYS A 1 83 ? -8.708 0.538 13.025 1.00 98.31 83 LYS A CA 1
ATOM 667 C C . LYS A 1 83 ? -8.586 0.305 14.527 1.00 98.31 83 LYS A C 1
ATOM 669 O O . LYS A 1 83 ? -9.609 0.095 15.168 1.00 98.31 83 LYS A O 1
ATOM 674 N N . ASP A 1 84 ? -7.388 0.439 15.091 1.00 98.38 84 ASP A N 1
ATOM 675 C CA . ASP A 1 84 ? -7.153 0.294 16.534 1.00 98.38 84 ASP A CA 1
ATOM 676 C C . ASP A 1 84 ? -7.969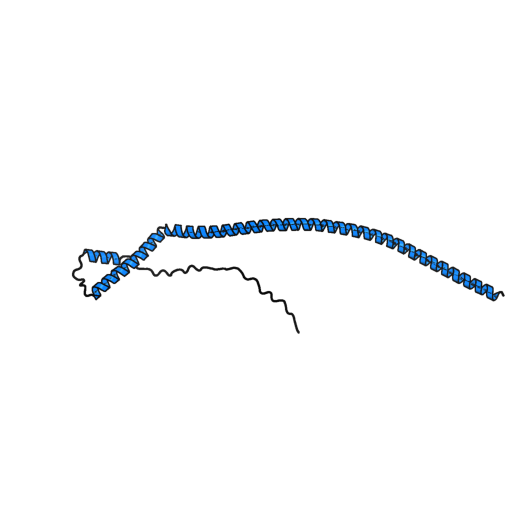 1.302 17.353 1.00 98.38 84 ASP A C 1
ATOM 678 O O . ASP A 1 84 ? -8.528 0.985 18.401 1.00 98.38 84 ASP A O 1
ATOM 682 N N . ARG A 1 85 ? -8.090 2.543 16.872 1.00 98.44 85 ARG A N 1
ATOM 683 C CA . ARG A 1 85 ? -8.975 3.528 17.506 1.00 98.44 85 ARG A CA 1
ATOM 684 C C . ARG A 1 85 ? -10.442 3.135 17.417 1.00 98.44 85 ARG A C 1
ATOM 686 O O . ARG A 1 85 ? -11.158 3.301 18.399 1.00 98.44 85 ARG A O 1
ATOM 693 N N . ALA A 1 86 ? -10.887 2.653 16.261 1.00 98.44 86 ALA A N 1
ATOM 694 C CA . ALA A 1 86 ? -12.275 2.269 16.052 1.00 98.44 86 ALA A CA 1
ATOM 695 C C . ALA A 1 86 ? -12.676 1.087 16.947 1.00 98.44 86 ALA A C 1
ATOM 697 O O . ALA A 1 86 ? -13.759 1.114 17.526 1.00 98.44 86 ALA A O 1
ATOM 698 N N . THR A 1 87 ? -11.800 0.092 17.120 1.00 98.00 87 THR A N 1
ATOM 699 C CA . THR A 1 87 ? -12.051 -1.042 18.025 1.00 98.00 87 THR A CA 1
ATOM 700 C C . THR A 1 87 ? -12.132 -0.583 19.479 1.00 98.00 87 THR A C 1
ATOM 702 O O . THR A 1 87 ? -13.088 -0.915 20.178 1.00 98.00 87 THR A O 1
ATOM 705 N N . LEU A 1 88 ? -11.196 0.260 19.926 1.00 98.25 88 LEU A N 1
ATOM 706 C CA . LEU A 1 88 ? -11.222 0.831 21.276 1.00 98.25 88 LEU A CA 1
ATOM 707 C C . LEU A 1 88 ? -12.462 1.699 21.525 1.00 98.25 88 LEU A C 1
ATOM 709 O O . LEU A 1 88 ? -13.027 1.677 22.618 1.00 98.25 88 LEU A O 1
ATOM 713 N N . GLU A 1 89 ? -12.889 2.481 20.536 1.00 98.06 89 GLU A N 1
ATOM 714 C CA . GLU A 1 89 ? -14.081 3.319 20.642 1.00 98.06 89 GLU A CA 1
ATOM 715 C C . GLU A 1 89 ? -15.371 2.494 20.656 1.00 98.06 89 GLU A C 1
ATOM 717 O O . GLU A 1 89 ? -16.272 2.814 21.431 1.00 98.06 89 GLU A O 1
ATOM 722 N N . ALA A 1 90 ? -15.448 1.412 19.878 1.00 98.12 90 ALA A N 1
ATOM 723 C CA . ALA A 1 90 ? -16.573 0.482 19.919 1.00 98.12 90 ALA A CA 1
ATOM 724 C C . ALA A 1 90 ? -16.711 -0.173 21.303 1.00 98.12 90 ALA A C 1
ATOM 726 O O . ALA A 1 90 ? -17.798 -0.159 21.881 1.00 98.12 90 ALA A O 1
ATOM 727 N N . GLU A 1 91 ? -15.607 -0.658 21.878 1.00 96.81 91 GLU A N 1
ATOM 728 C CA . GLU A 1 91 ? -15.579 -1.207 23.241 1.00 96.81 91 GLU A CA 1
ATOM 729 C C . GLU A 1 91 ? -15.983 -0.159 24.287 1.00 96.81 91 GLU A C 1
ATOM 731 O O . GLU A 1 91 ? -16.804 -0.430 25.168 1.00 96.81 91 GLU A O 1
ATOM 736 N N . ARG A 1 92 ? -15.469 1.073 24.164 1.00 97.88 92 ARG A N 1
ATOM 737 C CA . ARG A 1 92 ? -15.848 2.181 25.052 1.00 97.88 92 ARG A CA 1
ATOM 738 C C . ARG A 1 92 ? -17.349 2.454 24.986 1.00 97.88 92 ARG A C 1
ATOM 740 O O . ARG A 1 92 ? -17.976 2.551 26.033 1.00 97.88 92 ARG A O 1
ATOM 747 N N . LEU A 1 93 ? -17.917 2.561 23.784 1.00 97.50 93 LEU A N 1
ATOM 748 C CA . LEU A 1 93 ? -19.343 2.829 23.586 1.00 97.50 93 LEU A CA 1
ATOM 749 C C . LEU A 1 93 ? -20.223 1.669 24.064 1.00 97.50 93 LEU A C 1
ATOM 751 O O . LEU A 1 93 ? -21.296 1.913 24.609 1.00 97.50 93 LEU A O 1
ATOM 755 N N . LYS A 1 94 ? -19.772 0.416 23.920 1.00 97.06 94 LYS A N 1
ATOM 756 C CA . LYS A 1 94 ? -20.463 -0.754 24.482 1.00 97.06 94 LYS A CA 1
ATOM 757 C C . LYS A 1 94 ? -20.537 -0.660 26.006 1.00 97.06 94 LYS A C 1
ATOM 759 O O . LYS A 1 94 ? -21.599 -0.899 26.579 1.00 97.06 94 LYS A O 1
ATOM 764 N N . LEU A 1 95 ? -19.432 -0.302 26.663 1.00 96.69 95 LEU A N 1
ATOM 765 C CA . LEU A 1 95 ? -19.401 -0.131 28.116 1.00 96.69 95 LEU A CA 1
ATOM 766 C C . LEU A 1 95 ? -20.255 1.063 28.563 1.00 96.69 95 LEU A C 1
ATOM 768 O O . LEU A 1 95 ? -21.051 0.922 29.487 1.00 96.69 95 LEU A O 1
ATOM 772 N N . GLU A 1 96 ? -20.118 2.201 27.883 1.00 96.94 96 GLU A N 1
ATOM 773 C CA . GLU A 1 96 ? -20.867 3.429 28.160 1.00 96.94 96 GLU A CA 1
ATOM 774 C C . GLU A 1 96 ? -22.374 3.192 28.015 1.00 96.94 96 GLU A C 1
ATOM 776 O O . GLU A 1 96 ? -23.120 3.484 28.940 1.00 96.94 96 GLU A O 1
ATOM 781 N N . GLY A 1 97 ? -22.825 2.536 26.941 1.00 96.62 97 GLY A N 1
ATOM 782 C CA . GLY A 1 97 ? -24.236 2.185 26.762 1.00 96.62 97 GLY A CA 1
ATOM 783 C C . GLY A 1 97 ? -24.771 1.237 27.843 1.00 96.62 97 GLY A C 1
ATOM 784 O O . GLY A 1 97 ? -25.890 1.421 28.326 1.00 96.62 97 GLY A O 1
ATOM 785 N N . LYS A 1 98 ? -23.973 0.247 28.278 1.00 96.50 98 LYS A N 1
ATOM 786 C CA . LYS A 1 98 ? -24.337 -0.636 29.404 1.00 96.50 98 LYS A CA 1
ATOM 787 C C . LYS A 1 98 ? -24.442 0.153 30.717 1.00 96.50 98 LYS A C 1
ATOM 789 O O . LYS A 1 98 ? -25.392 -0.053 31.470 1.00 96.50 98 LYS A O 1
ATOM 794 N N . GLU A 1 99 ? -23.506 1.058 30.994 1.00 97.00 99 GLU A N 1
ATOM 795 C CA . GLU A 1 99 ? -23.528 1.913 32.188 1.00 97.00 99 GLU A CA 1
ATOM 796 C C . GLU A 1 99 ? -24.714 2.887 32.175 1.00 97.00 99 GLU A C 1
ATOM 798 O O . GLU A 1 99 ? -25.442 2.978 33.163 1.00 97.00 99 GLU A O 1
ATOM 803 N N . GLU A 1 100 ? -24.963 3.559 31.051 1.00 97.31 100 GLU A N 1
ATOM 804 C CA . GLU A 1 100 ? -26.102 4.460 30.873 1.00 97.31 100 GLU A CA 1
ATOM 805 C C . GLU A 1 100 ? -27.436 3.734 31.075 1.00 97.31 100 GLU A C 1
ATOM 807 O O . GLU A 1 100 ? -28.317 4.253 31.764 1.00 97.31 100 GLU A O 1
ATOM 812 N N . PHE A 1 101 ? -27.576 2.512 30.548 1.00 97.12 101 PHE A N 1
ATOM 813 C CA . PHE A 1 101 ? -28.758 1.685 30.784 1.00 97.12 101 PHE A CA 1
ATOM 814 C C . PHE A 1 101 ? -28.926 1.340 32.267 1.00 97.12 101 PHE A C 1
ATOM 816 O O . PHE A 1 101 ? -30.016 1.521 32.806 1.00 97.12 101 PHE A O 1
ATOM 823 N N . LEU A 1 102 ? -27.864 0.904 32.954 1.00 96.69 102 LEU A N 1
ATOM 824 C CA . LEU A 1 102 ? -27.918 0.581 34.387 1.00 96.69 102 LEU A CA 1
ATOM 825 C C . LEU A 1 102 ? -28.264 1.791 35.263 1.00 96.69 102 LEU A C 1
ATOM 827 O O . LEU A 1 102 ? -28.886 1.628 36.310 1.00 96.69 102 LEU A O 1
ATOM 831 N N . MET A 1 103 ? -27.878 2.995 34.842 1.00 96.31 103 MET A N 1
ATOM 832 C CA . MET A 1 103 ? -28.214 4.248 35.525 1.00 96.31 103 MET A CA 1
ATOM 833 C C . MET A 1 103 ? -29.583 4.812 35.110 1.00 96.31 103 MET A C 1
ATOM 835 O O . MET A 1 103 ? -30.014 5.841 35.638 1.00 96.31 103 MET A O 1
ATOM 839 N N . SER A 1 104 ? -30.271 4.177 34.158 1.00 97.19 104 SER A N 1
ATOM 840 C CA . SER A 1 104 ? -31.555 4.649 33.651 1.00 97.19 104 SER A CA 1
ATOM 841 C C . SER A 1 104 ? -32.722 4.271 34.584 1.00 97.19 104 SER A C 1
ATOM 843 O O . SER A 1 104 ? -32.752 3.174 35.146 1.00 97.19 104 SER A O 1
ATOM 845 N N . PRO A 1 105 ? -33.769 5.113 34.683 1.00 97.25 105 PRO A N 1
ATOM 846 C CA . PRO A 1 105 ? -35.002 4.750 35.391 1.00 97.25 105 PRO A CA 1
ATOM 847 C C . PRO A 1 105 ? -35.737 3.545 34.777 1.00 97.25 105 PRO A C 1
ATOM 849 O O . PRO A 1 105 ? -36.575 2.918 35.433 1.00 97.25 105 PRO A O 1
ATOM 852 N N . GLU A 1 106 ? -35.474 3.239 33.503 1.00 96.44 106 GLU A N 1
ATOM 853 C CA . GLU A 1 106 ? -36.038 2.074 32.819 1.00 96.44 106 GLU A CA 1
ATOM 854 C C . GLU A 1 106 ? -35.507 0.781 33.435 1.00 96.44 106 GLU A C 1
ATOM 856 O O . GLU A 1 106 ? -36.300 -0.112 33.743 1.00 96.44 106 GLU A O 1
ATOM 861 N N . PHE A 1 107 ? -34.200 0.721 33.709 1.00 95.94 107 PHE A N 1
ATOM 862 C CA . PHE A 1 107 ? -33.595 -0.394 34.429 1.00 95.94 107 PHE A CA 1
ATOM 863 C C . PHE A 1 107 ? -34.201 -0.558 35.826 1.00 95.94 107 PHE A C 1
ATOM 865 O O . PHE A 1 107 ? -34.636 -1.658 36.161 1.00 95.94 107 PHE A O 1
ATOM 872 N N . ASP A 1 108 ? -34.335 0.520 36.606 1.00 95.56 108 ASP A N 1
ATOM 873 C CA . ASP A 1 108 ? -34.982 0.469 37.928 1.00 95.56 108 ASP A CA 1
ATOM 874 C C . ASP A 1 108 ? -36.418 -0.072 37.848 1.00 95.56 108 ASP A C 1
ATOM 876 O O . ASP A 1 108 ? -36.858 -0.870 38.681 1.00 95.56 108 ASP A O 1
ATOM 880 N N . THR A 1 109 ? -37.157 0.335 36.814 1.00 93.75 109 THR A N 1
ATOM 881 C CA . THR A 1 109 ? -38.529 -0.124 36.575 1.00 93.75 109 THR A CA 1
ATOM 882 C C . THR A 1 109 ? -38.567 -1.615 36.232 1.00 93.75 109 THR A C 1
ATOM 884 O O . THR A 1 109 ? -39.403 -2.346 36.768 1.00 93.75 109 THR A O 1
ATOM 887 N N . LEU A 1 110 ? -37.674 -2.085 35.357 1.00 93.12 110 LEU A N 1
ATOM 888 C CA . LEU A 1 110 ? -37.556 -3.498 34.986 1.00 93.12 110 LEU A CA 1
ATOM 889 C C . LEU A 1 110 ? -37.117 -4.357 36.176 1.00 93.12 110 LEU A C 1
ATOM 891 O O . LEU A 1 110 ? -37.723 -5.396 36.445 1.00 93.12 110 LEU A O 1
ATOM 895 N N . LEU A 1 111 ? -36.122 -3.895 36.933 1.00 92.44 111 LEU A N 1
ATOM 896 C CA . LEU A 1 111 ? -35.634 -4.559 38.135 1.00 92.44 111 LEU A CA 1
ATOM 897 C C . LEU A 1 111 ? -36.739 -4.663 39.190 1.00 92.44 111 LEU A C 1
ATOM 899 O O . LEU A 1 111 ? -36.945 -5.735 39.756 1.00 92.44 111 LEU A O 1
ATOM 903 N N . GLY A 1 112 ? -37.490 -3.582 39.416 1.00 91.62 112 GLY A N 1
ATOM 904 C CA . GLY A 1 112 ? -38.627 -3.561 40.333 1.00 91.62 112 GLY A CA 1
ATOM 905 C C . GLY A 1 112 ? -39.724 -4.549 39.934 1.00 91.62 112 GLY A C 1
ATOM 906 O O . GLY A 1 112 ? -40.228 -5.279 40.788 1.00 91.62 112 GLY A O 1
ATOM 907 N N . LYS A 1 113 ? -40.055 -4.633 38.639 1.00 91.62 113 LYS A N 1
ATOM 908 C CA . LYS A 1 113 ? -41.012 -5.626 38.124 1.00 91.62 113 LYS A CA 1
ATOM 909 C C . LYS A 1 113 ? -40.525 -7.056 38.357 1.00 91.62 113 LYS A C 1
ATOM 911 O O . LYS A 1 113 ? -41.255 -7.849 38.946 1.00 91.62 113 LYS A O 1
ATOM 916 N N . LYS A 1 114 ? -39.284 -7.367 37.966 1.00 91.81 114 LYS A N 1
ATOM 917 C CA . LYS A 1 114 ? -38.700 -8.712 38.100 1.00 91.81 114 LYS A CA 1
ATOM 918 C C . LYS A 1 114 ? -38.588 -9.139 39.567 1.00 91.81 114 LYS A C 1
ATOM 920 O O . LYS A 1 114 ? -39.040 -10.222 39.930 1.00 91.81 114 LYS A O 1
ATOM 925 N N . ALA A 1 115 ? -38.059 -8.274 40.434 1.00 91.25 115 ALA A N 1
ATOM 926 C CA . ALA A 1 115 ? -37.952 -8.540 41.870 1.00 91.25 115 ALA A CA 1
ATOM 927 C C . ALA A 1 115 ? -39.328 -8.693 42.542 1.00 91.25 115 ALA A C 1
ATOM 929 O O . ALA A 1 115 ? -39.503 -9.569 43.392 1.00 91.25 115 ALA A O 1
ATOM 930 N N . GLY A 1 116 ? -40.310 -7.877 42.140 1.00 92.31 116 GLY A N 1
ATOM 931 C CA . GLY A 1 116 ? -41.698 -7.988 42.585 1.00 92.31 116 GLY A CA 1
ATOM 932 C C . GLY A 1 116 ? -42.312 -9.345 42.239 1.00 92.31 116 GLY A C 1
ATOM 933 O O . GLY A 1 116 ? -42.866 -9.995 43.125 1.00 92.31 116 GLY A O 1
ATOM 934 N N . GLY A 1 117 ? -42.126 -9.807 40.999 1.00 92.19 117 GLY A N 1
ATOM 935 C CA . GLY A 1 117 ? -42.572 -11.123 40.535 1.00 92.19 117 GLY A CA 1
ATOM 936 C C . GLY A 1 117 ? -41.968 -12.275 41.339 1.00 92.19 117 GLY A C 1
ATOM 937 O O . GLY A 1 117 ? -42.704 -13.102 41.879 1.00 92.19 117 GLY A O 1
ATOM 938 N N . PHE A 1 118 ? -40.643 -12.283 41.529 1.00 91.00 118 PHE A N 1
ATOM 939 C CA . PHE A 1 118 ? -39.968 -13.285 42.366 1.00 91.00 118 PHE A CA 1
ATOM 940 C C . PHE A 1 118 ? -40.493 -13.299 43.803 1.00 91.00 118 PHE A C 1
ATOM 942 O O . PHE A 1 118 ? -40.759 -14.365 44.365 1.00 91.00 118 PHE A O 1
ATOM 949 N N . PHE A 1 119 ? -40.643 -12.123 44.415 1.00 93.56 119 PHE A N 1
ATOM 950 C CA . PHE A 1 119 ? -41.125 -12.019 45.788 1.00 93.56 119 PHE A CA 1
ATOM 951 C C . PHE A 1 119 ? -42.581 -12.487 45.910 1.00 93.56 119 PHE A C 1
ATOM 953 O O . PHE A 1 119 ? -42.899 -13.247 46.827 1.00 93.56 119 PHE A O 1
ATOM 960 N N . LYS A 1 120 ? -43.448 -12.110 44.963 1.00 94.31 120 LYS A N 1
ATOM 961 C CA . LYS A 1 120 ? -44.838 -12.574 44.867 1.00 94.31 120 LYS A CA 1
ATOM 962 C C . LYS A 1 120 ? -44.906 -14.097 44.758 1.00 94.31 120 LYS A C 1
ATOM 964 O O . LYS A 1 120 ? -45.564 -14.738 45.581 1.00 94.31 120 LYS A O 1
ATOM 969 N N . ASN A 1 121 ? -44.167 -14.675 43.812 1.00 93.00 121 ASN A N 1
ATOM 970 C CA . ASN A 1 121 ? -44.102 -16.119 43.584 1.00 93.00 121 ASN A CA 1
ATOM 971 C C . ASN A 1 121 ? -43.593 -16.864 44.830 1.00 93.00 121 ASN A C 1
ATOM 973 O O . ASN A 1 121 ? -44.218 -17.825 45.284 1.00 93.00 121 ASN A O 1
ATOM 977 N N . GLY A 1 122 ? -42.503 -16.388 45.440 1.00 93.44 122 GLY A N 1
ATOM 978 C CA . GLY A 1 122 ? -41.928 -16.979 46.651 1.00 93.44 122 GLY A CA 1
ATOM 979 C C . GLY A 1 122 ? -42.857 -16.899 47.865 1.00 93.44 122 GLY A C 1
ATOM 980 O O . GLY A 1 122 ? -43.023 -17.884 48.589 1.00 93.44 122 GLY A O 1
ATOM 981 N N . PHE A 1 123 ? -43.511 -15.755 48.075 1.00 93.81 123 PHE A N 1
ATOM 982 C CA . PHE A 1 123 ? -44.466 -15.567 49.166 1.00 93.81 123 PHE A CA 1
ATOM 983 C C . PHE A 1 123 ? -45.650 -16.530 49.047 1.00 93.81 123 PHE A C 1
ATOM 985 O O . PHE A 1 123 ? -45.950 -17.262 49.994 1.00 93.81 123 PHE A O 1
ATOM 992 N N . PHE A 1 124 ? -46.302 -16.577 47.882 1.00 92.88 124 PHE A N 1
ATOM 993 C CA . PHE A 1 124 ? -47.444 -17.467 47.680 1.00 92.88 124 PHE A CA 1
ATOM 994 C C . PHE A 1 124 ? -47.044 -18.946 47.694 1.00 92.88 124 PHE A C 1
ATOM 996 O O . PHE A 1 124 ? -47.817 -19.771 48.185 1.00 92.88 124 PHE A O 1
ATOM 1003 N N . GLY A 1 125 ? -45.823 -19.283 47.270 1.00 93.94 125 GLY A N 1
ATOM 1004 C CA . GLY A 1 125 ? -45.244 -20.615 47.453 1.00 93.94 125 GLY A CA 1
ATOM 1005 C C . GLY A 1 125 ? -45.144 -21.025 48.930 1.00 93.94 125 GLY A C 1
ATOM 1006 O O . GLY A 1 125 ? -45.612 -22.102 49.306 1.00 93.94 125 GLY A O 1
ATOM 1007 N N . CYS A 1 126 ? -44.611 -20.154 49.794 1.00 92.19 126 CYS A N 1
ATOM 1008 C CA . CYS A 1 126 ? -44.556 -20.388 51.244 1.00 92.19 126 CYS A CA 1
ATOM 1009 C C . CYS A 1 126 ? -45.952 -20.536 51.867 1.00 92.19 126 CYS A C 1
ATOM 1011 O O . CYS A 1 126 ? -46.187 -21.458 52.650 1.00 92.19 126 CYS A O 1
ATOM 1013 N N . VAL A 1 127 ? -46.898 -19.665 51.500 1.00 89.81 127 VAL A N 1
ATOM 1014 C CA . VAL A 1 127 ? -48.290 -19.752 51.975 1.00 89.81 127 VAL A CA 1
ATOM 1015 C C . VAL A 1 127 ? -48.915 -21.092 51.578 1.00 89.81 127 VAL A C 1
ATOM 1017 O O . VAL A 1 127 ? -49.523 -21.761 52.415 1.00 89.81 127 VAL A O 1
ATOM 1020 N N . ALA A 1 128 ? -48.725 -21.531 50.331 1.00 91.19 128 ALA A N 1
ATOM 1021 C CA . ALA A 1 128 ? -49.209 -22.828 49.867 1.00 91.19 128 ALA A CA 1
ATOM 1022 C C . ALA A 1 128 ? -48.616 -23.989 50.683 1.00 91.19 128 ALA A C 1
ATOM 1024 O O . ALA A 1 128 ? -49.334 -24.926 51.041 1.00 91.19 128 ALA A O 1
ATOM 1025 N N . GLN A 1 129 ? -47.334 -23.908 51.044 1.00 94.19 129 GLN A N 1
ATOM 1026 C CA . GLN A 1 129 ? -46.679 -24.908 51.883 1.00 94.19 129 GLN A CA 1
ATOM 1027 C C . GLN A 1 129 ? -47.261 -24.960 53.303 1.00 94.19 129 GLN A C 1
ATOM 1029 O O . GLN A 1 129 ? -47.487 -26.048 53.834 1.00 94.19 129 GLN A O 1
ATOM 1034 N N . TRP A 1 130 ? -47.537 -23.814 53.932 1.00 88.38 130 TRP A N 1
ATOM 1035 C CA . TRP A 1 130 ? -48.190 -23.785 55.246 1.00 88.38 130 TRP A CA 1
ATOM 1036 C C . TRP A 1 130 ? -49.576 -24.421 55.202 1.00 88.38 130 TRP A C 1
ATOM 1038 O O . TRP A 1 130 ? -49.893 -25.245 56.062 1.00 88.38 130 TRP A O 1
ATOM 1048 N N . ARG A 1 131 ? -50.370 -24.115 54.169 1.00 88.38 131 ARG A N 1
ATOM 1049 C CA . ARG A 1 131 ? -51.681 -24.749 53.959 1.00 88.38 131 ARG A CA 1
ATOM 1050 C C . ARG A 1 131 ? -51.552 -26.267 53.805 1.00 88.38 131 ARG A C 1
ATOM 1052 O O . ARG A 1 131 ? -52.319 -27.006 54.415 1.00 88.38 131 ARG A O 1
ATOM 1059 N N . ALA A 1 132 ? -50.546 -26.743 53.068 1.00 91.31 132 ALA A N 1
ATOM 1060 C CA . ALA A 1 132 ? -50.267 -28.175 52.929 1.00 91.31 132 ALA A CA 1
ATOM 1061 C C . ALA A 1 132 ? -49.902 -28.854 54.266 1.00 91.31 132 ALA A C 1
ATOM 1063 O O . ALA A 1 132 ? -50.204 -30.029 54.459 1.00 91.31 132 ALA A O 1
ATOM 1064 N N . ASN A 1 133 ? -49.321 -28.107 55.210 1.00 91.81 133 ASN A N 1
ATOM 1065 C CA . ASN A 1 133 ? -48.991 -28.576 56.559 1.00 91.81 133 ASN A CA 1
ATOM 1066 C C . ASN A 1 133 ? -50.146 -28.426 57.573 1.00 91.81 133 ASN A C 1
ATOM 1068 O O . ASN A 1 133 ? -49.935 -28.632 58.768 1.00 91.81 133 ASN A O 1
ATOM 1072 N N . GLY A 1 134 ? -51.360 -28.084 57.123 1.00 88.31 134 GLY A N 1
ATOM 1073 C CA . GLY A 1 134 ? -52.552 -27.993 57.973 1.00 88.31 134 GLY A CA 1
ATOM 1074 C C . GLY A 1 134 ? -52.734 -26.651 58.685 1.00 88.31 134 GLY A C 1
ATOM 1075 O O . GLY A 1 134 ? -53.433 -26.594 59.694 1.00 88.31 134 GLY A O 1
ATOM 1076 N N . TYR A 1 135 ? -52.110 -25.580 58.189 1.00 80.88 135 TYR A N 1
ATOM 1077 C CA . TYR A 1 135 ? -52.307 -24.231 58.717 1.00 80.88 135 TYR A CA 1
ATOM 1078 C C . TYR A 1 135 ? -53.739 -23.714 58.422 1.00 80.88 135 TYR A C 1
ATOM 1080 O O . TYR A 1 135 ? -54.121 -23.681 57.247 1.00 80.88 135 TYR A O 1
ATOM 1088 N N . PRO A 1 136 ? -54.530 -23.306 59.438 1.00 73.31 136 PRO A N 1
ATOM 1089 C CA . PRO A 1 136 ? -55.894 -22.807 59.250 1.00 73.31 136 PRO A CA 1
ATOM 1090 C C . PRO A 1 136 ? -55.926 -21.308 58.899 1.00 73.31 136 PRO A C 1
ATOM 1092 O O . PRO A 1 136 ? -55.377 -20.477 59.616 1.00 73.31 136 PRO A O 1
ATOM 1095 N N . GLU A 1 137 ? -56.608 -20.961 57.804 1.00 68.25 137 GLU A N 1
ATOM 1096 C CA . GLU A 1 137 ? -56.688 -19.591 57.256 1.00 68.25 137 GLU A CA 1
ATOM 1097 C C . GLU A 1 137 ? -57.746 -18.710 57.974 1.00 68.25 137 GLU A C 1
ATOM 1099 O O . GLU A 1 137 ? -57.725 -17.486 57.878 1.00 68.25 137 GLU A O 1
ATOM 1104 N N . GLU A 1 138 ? -58.659 -19.319 58.743 1.00 67.69 138 GLU A N 1
ATOM 1105 C CA . GLU A 1 138 ? -59.802 -18.654 59.404 1.00 67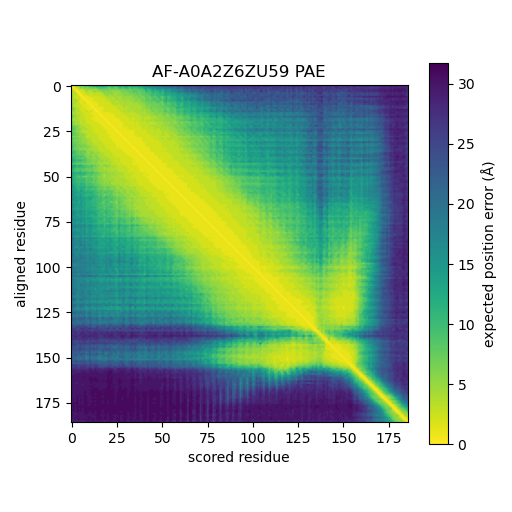.69 138 GLU A CA 1
ATOM 1106 C C . GLU A 1 138 ? -59.428 -17.675 60.540 1.00 67.69 138 GLU A C 1
ATOM 1108 O O . GLU A 1 138 ? -60.272 -16.879 60.946 1.00 67.69 138 GLU A O 1
ATOM 1113 N N . GLU A 1 139 ? -58.182 -17.680 61.032 1.00 67.88 139 GLU A N 1
ATOM 1114 C CA . GLU A 1 139 ? -57.701 -16.795 62.115 1.00 67.88 139 GLU A CA 1
ATOM 1115 C C . GLU A 1 139 ? -56.617 -15.794 61.668 1.00 67.88 139 GLU A C 1
ATOM 1117 O O . GLU A 1 139 ? -55.867 -15.266 62.495 1.00 67.88 139 GLU A O 1
ATOM 1122 N N . HIS A 1 140 ? -56.491 -15.505 60.367 1.00 75.50 140 HIS A N 1
ATOM 1123 C CA . HIS A 1 140 ? -55.518 -14.502 59.940 1.00 75.50 140 HIS A CA 1
ATOM 1124 C C . HIS A 1 140 ? -55.861 -13.115 60.496 1.00 75.50 140 HIS A C 1
ATOM 1126 O O . HIS A 1 140 ? -56.975 -12.630 60.294 1.00 75.50 140 HIS A O 1
ATOM 1132 N N . PRO A 1 141 ? -54.906 -12.430 61.149 1.00 83.12 141 PRO A N 1
ATOM 1133 C CA . PRO A 1 141 ? -55.110 -11.041 61.518 1.00 83.12 141 PRO A CA 1
ATOM 1134 C C . PRO A 1 141 ? -55.297 -10.196 60.252 1.00 83.12 141 PRO A C 1
ATOM 1136 O O . PRO A 1 141 ? -54.645 -10.449 59.237 1.00 83.12 141 PRO A O 1
ATOM 1139 N N . ASP A 1 142 ? -56.124 -9.149 60.328 1.00 81.06 142 ASP A N 1
ATOM 1140 C CA . ASP A 1 142 ? -56.409 -8.246 59.197 1.00 81.06 142 ASP A CA 1
ATOM 1141 C C . ASP A 1 142 ? -55.132 -7.702 58.532 1.00 81.06 142 ASP A C 1
ATOM 1143 O O . ASP A 1 142 ? -55.075 -7.479 57.323 1.00 81.06 142 ASP A O 1
ATOM 1147 N N . SER A 1 143 ? -54.061 -7.532 59.313 1.00 83.75 143 SER A N 1
ATOM 1148 C CA . SER A 1 143 ? -52.747 -7.125 58.816 1.00 83.75 143 SER A CA 1
ATOM 1149 C C . SER A 1 143 ? -52.140 -8.114 57.816 1.00 83.75 143 SER A C 1
ATOM 1151 O O . SER A 1 143 ? -51.492 -7.680 56.868 1.00 83.75 143 SER A O 1
ATOM 1153 N N . PHE A 1 144 ? -52.352 -9.419 57.988 1.00 85.94 144 PHE A N 1
ATOM 1154 C CA . PHE A 1 144 ? -51.848 -10.443 57.074 1.00 85.94 144 PHE A CA 1
ATOM 1155 C C . PHE A 1 144 ? -52.628 -10.462 55.757 1.00 85.94 144 PHE A C 1
ATOM 1157 O O . PHE A 1 144 ? -52.018 -10.547 54.692 1.00 85.94 144 PHE A O 1
ATOM 1164 N N . LEU A 1 145 ? -53.954 -10.311 55.817 1.00 86.44 145 LEU A N 1
ATOM 1165 C CA . LEU A 1 145 ? -54.802 -10.230 54.623 1.00 86.44 145 LEU A CA 1
ATOM 1166 C C . LEU A 1 145 ? -54.474 -8.987 53.784 1.00 86.44 145 LEU A C 1
ATOM 1168 O O . LEU A 1 145 ? -54.355 -9.079 52.563 1.00 86.44 145 LEU A O 1
ATOM 1172 N N . ASN A 1 146 ? -54.220 -7.849 54.436 1.00 89.56 146 ASN A N 1
ATOM 1173 C CA . ASN A 1 146 ? -53.760 -6.634 53.760 1.00 89.56 146 ASN A CA 1
ATOM 1174 C C . ASN A 1 146 ? -52.412 -6.839 53.045 1.00 89.56 146 ASN A C 1
ATOM 1176 O O . ASN A 1 146 ? -52.228 -6.354 51.931 1.00 89.56 146 ASN A O 1
ATOM 1180 N N . VAL A 1 147 ? -51.478 -7.576 53.657 1.00 90.69 147 VAL A N 1
ATOM 1181 C CA . VAL A 1 147 ? -50.187 -7.914 53.033 1.00 90.69 147 VAL A CA 1
ATOM 1182 C C . VAL A 1 147 ? -50.374 -8.870 51.853 1.00 90.69 147 VAL A C 1
ATOM 1184 O O . VAL A 1 147 ? -49.794 -8.634 50.799 1.00 90.69 147 VAL A O 1
ATOM 1187 N N . GLN A 1 148 ? -51.211 -9.904 51.980 1.00 90.50 148 GLN A N 1
ATOM 1188 C CA . GLN A 1 148 ? -51.539 -10.814 50.874 1.00 90.50 148 GLN A CA 1
ATOM 1189 C C . GLN A 1 148 ? -52.104 -10.066 49.663 1.00 90.50 148 GLN A C 1
ATOM 1191 O O . GLN A 1 148 ? -51.669 -10.315 48.540 1.00 90.50 148 GLN A O 1
ATOM 1196 N N . GLN A 1 149 ? -53.031 -9.134 49.893 1.00 91.69 149 GLN A N 1
ATOM 1197 C CA . GLN A 1 149 ? -53.618 -8.315 48.834 1.00 91.69 149 GLN A CA 1
ATOM 1198 C C . GLN A 1 149 ? -52.570 -7.409 48.175 1.00 91.69 149 GLN A C 1
ATOM 1200 O O . GLN A 1 149 ? -52.458 -7.397 46.952 1.00 91.69 149 GLN A O 1
ATOM 1205 N N . ALA A 1 150 ? -51.753 -6.712 48.972 1.00 92.69 150 ALA A N 1
ATOM 1206 C CA . ALA A 1 150 ? -50.687 -5.857 48.451 1.00 92.69 150 ALA A CA 1
ATOM 1207 C C . ALA A 1 150 ? -49.668 -6.645 47.607 1.00 92.69 150 ALA A C 1
ATOM 1209 O O . ALA A 1 150 ? -49.201 -6.160 46.582 1.00 92.69 150 ALA A O 1
ATOM 1210 N N . ILE A 1 151 ? -49.352 -7.879 48.012 1.00 92.56 151 ILE A N 1
ATOM 1211 C CA . ILE A 1 151 ? -48.455 -8.774 47.273 1.00 92.56 151 ILE A CA 1
ATOM 1212 C C . ILE A 1 151 ? -49.130 -9.311 46.000 1.00 92.56 151 ILE A C 1
ATOM 1214 O O . ILE A 1 151 ? -48.474 -9.441 44.969 1.00 92.56 151 ILE A O 1
ATOM 1218 N N . ALA A 1 152 ? -50.434 -9.598 46.028 1.00 91.44 152 ALA A N 1
ATOM 1219 C CA . ALA A 1 152 ? -51.183 -10.037 44.849 1.00 91.44 152 ALA A CA 1
ATOM 1220 C C . ALA A 1 152 ? -51.232 -8.970 43.739 1.00 91.44 152 ALA A C 1
ATOM 1222 O O . ALA A 1 152 ? -51.239 -9.325 42.560 1.00 91.44 152 ALA A O 1
ATOM 1223 N N . GLU A 1 153 ? -51.238 -7.686 44.113 1.00 91.69 153 GLU A N 1
ATOM 1224 C CA . GLU A 1 153 ? -51.241 -6.533 43.200 1.00 91.69 153 GLU A CA 1
ATOM 1225 C C . GLU A 1 153 ? -49.870 -6.225 42.574 1.00 91.69 153 GLU A C 1
ATOM 1227 O O . GLU A 1 153 ? -49.793 -5.446 41.623 1.00 91.69 153 GLU A O 1
ATOM 1232 N N . MET A 1 154 ? -48.786 -6.837 43.064 1.00 90.00 154 MET A N 1
ATOM 1233 C CA . MET A 1 154 ? -47.464 -6.691 42.450 1.00 90.00 154 MET A CA 1
ATOM 1234 C C . MET A 1 154 ? -47.413 -7.354 41.062 1.00 90.00 154 MET A C 1
ATOM 1236 O O . MET A 1 154 ? -48.129 -8.338 40.822 1.00 90.00 154 MET A O 1
ATOM 1240 N N . PRO A 1 155 ? -46.558 -6.844 40.151 1.00 85.25 155 PRO A N 1
ATOM 1241 C CA . PRO A 1 155 ? -46.361 -7.438 38.832 1.00 85.25 155 PRO A CA 1
ATOM 1242 C C . PRO A 1 155 ? -45.868 -8.885 38.945 1.00 85.25 155 PRO A C 1
ATOM 1244 O O . PRO A 1 155 ? -45.114 -9.219 39.858 1.00 85.25 155 PRO A O 1
ATOM 1247 N N . ASP A 1 156 ? -46.316 -9.731 38.019 1.00 83.56 156 ASP A N 1
ATOM 1248 C CA . ASP A 1 156 ? -45.824 -11.102 37.891 1.00 83.56 156 ASP A CA 1
ATOM 1249 C C . ASP A 1 156 ? -44.433 -11.128 37.246 1.00 83.56 156 ASP A C 1
ATOM 1251 O O . ASP A 1 156 ? -44.000 -10.168 36.604 1.00 83.56 156 ASP A O 1
ATOM 1255 N N . GLU A 1 157 ? -43.727 -12.238 37.442 1.00 78.00 157 GLU A N 1
ATOM 1256 C CA . GLU A 1 157 ? -42.454 -12.483 36.772 1.00 78.00 157 GLU A CA 1
ATOM 1257 C C . GLU A 1 157 ? -42.704 -12.674 35.269 1.00 78.00 157 GLU A C 1
ATOM 1259 O O . GLU A 1 157 ? -43.393 -13.606 34.857 1.00 78.00 157 GLU A O 1
ATOM 1264 N N . GLU A 1 158 ? -42.184 -11.760 34.453 1.00 68.38 158 GLU A N 1
ATOM 1265 C CA . GLU A 1 158 ? -42.248 -11.853 32.995 1.00 68.38 158 GLU A CA 1
ATOM 1266 C C . GLU A 1 158 ? -41.074 -12.731 32.511 1.00 68.38 158 GLU A C 1
ATOM 1268 O O . GLU A 1 158 ? -39.916 -12.416 32.803 1.00 68.38 158 GLU A O 1
ATOM 1273 N N . GLU A 1 159 ? -41.352 -13.839 31.805 1.00 58.00 159 GLU A N 1
ATOM 1274 C CA . GLU A 1 159 ? -40.335 -14.629 31.084 1.00 58.00 159 GLU A CA 1
ATOM 1275 C C . GLU A 1 159 ? -39.812 -13.779 29.920 1.00 58.00 159 GLU A C 1
ATOM 1277 O O . GLU A 1 159 ? -40.332 -13.814 28.804 1.00 58.00 159 GLU A O 1
ATOM 1282 N N . VAL A 1 160 ? -38.805 -12.955 30.194 1.00 57.06 160 VAL A N 1
ATOM 1283 C CA . VAL A 1 160 ? -38.047 -12.285 29.140 1.00 57.06 160 VAL A CA 1
ATOM 1284 C C . VAL A 1 160 ? -37.100 -13.340 28.565 1.00 57.06 160 VAL A C 1
ATOM 1286 O O . VAL A 1 160 ? -36.301 -13.873 29.343 1.00 57.06 160 VAL A O 1
ATOM 1289 N N . PRO A 1 161 ? -37.186 -13.695 27.267 1.00 46.66 161 PRO A N 1
ATOM 1290 C CA . PRO A 1 161 ? -36.178 -14.552 26.662 1.00 46.66 161 PRO A CA 1
ATOM 1291 C C . PRO A 1 161 ? -34.821 -13.890 26.888 1.00 46.66 161 PRO A C 1
ATOM 1293 O O . PRO A 1 161 ? -34.671 -12.694 26.636 1.00 46.66 161 PRO A O 1
ATOM 1296 N N . GLU A 1 162 ? -33.864 -14.644 27.429 1.00 49.28 162 GLU A N 1
ATOM 1297 C CA . GLU A 1 162 ? -32.474 -14.207 27.423 1.00 49.28 162 GLU A CA 1
ATOM 1298 C C . GLU A 1 162 ? -32.110 -14.016 25.949 1.00 49.28 162 GLU A C 1
ATOM 1300 O O . GLU A 1 162 ? -32.097 -14.974 25.175 1.00 49.28 162 GLU A O 1
ATOM 1305 N N . GLU A 1 163 ? -31.959 -12.760 25.529 1.00 46.00 163 GLU A N 1
ATOM 1306 C CA . GLU A 1 163 ? -31.354 -12.458 24.243 1.00 46.00 163 GLU A CA 1
ATOM 1307 C C . GLU A 1 163 ? -29.909 -12.940 24.364 1.00 46.00 163 GLU A C 1
ATOM 1309 O O . GLU A 1 163 ? -29.093 -12.320 25.047 1.00 46.00 163 GLU A O 1
ATOM 1314 N N . GLU A 1 164 ? -29.643 -14.120 23.798 1.00 38.59 164 GLU A N 1
ATOM 1315 C CA . GLU A 1 164 ? -28.295 -14.606 23.527 1.00 38.59 164 GLU A CA 1
ATOM 1316 C C . GLU A 1 164 ? -27.560 -13.451 22.830 1.00 38.59 164 GLU A C 1
ATOM 1318 O O . GLU A 1 164 ? -28.006 -12.970 21.784 1.00 38.59 164 GLU A O 1
ATOM 1323 N N . GLU A 1 165 ? -26.494 -12.935 23.453 1.00 41.94 165 GLU A N 1
ATOM 1324 C CA . GLU A 1 165 ? -25.568 -12.039 22.764 1.00 41.94 165 GLU A CA 1
ATOM 1325 C C . GLU A 1 165 ? -24.983 -12.889 21.621 1.00 41.94 165 GLU A C 1
ATOM 1327 O O . GLU A 1 165 ? -24.113 -13.722 21.864 1.00 41.94 165 GLU A O 1
ATOM 1332 N N . ASP A 1 166 ? -25.517 -12.747 20.399 1.00 40.34 166 ASP A N 1
ATOM 1333 C CA . ASP A 1 166 ? -24.905 -13.281 19.180 1.00 40.34 166 ASP A CA 1
ATOM 1334 C C . ASP A 1 166 ? -23.503 -12.655 19.084 1.00 40.34 166 ASP A C 1
ATOM 1336 O O . ASP A 1 166 ? -23.310 -11.527 18.621 1.00 40.34 166 ASP A O 1
ATOM 1340 N N . GLU A 1 167 ? -22.513 -13.369 19.617 1.00 43.03 167 GLU A N 1
ATOM 1341 C CA . GLU A 1 167 ? -21.102 -13.139 19.359 1.00 43.03 167 GLU A CA 1
ATOM 1342 C C . GLU A 1 167 ? -20.858 -13.511 17.892 1.00 43.03 167 GLU A C 1
ATOM 1344 O O . GLU A 1 167 ? -20.503 -14.642 17.562 1.00 43.03 167 GLU A O 1
ATOM 1349 N N . ASP A 1 168 ? -21.091 -12.555 16.989 1.00 39.69 168 ASP A N 1
ATOM 1350 C CA . ASP A 1 168 ? -20.582 -12.611 15.621 1.00 39.69 168 ASP A CA 1
ATOM 1351 C C . ASP A 1 168 ? -19.039 -12.581 15.672 1.00 39.69 168 ASP A C 1
ATOM 1353 O O . ASP A 1 168 ? -18.394 -11.539 15.525 1.00 39.69 168 ASP A O 1
ATOM 1357 N N . GLU A 1 169 ? -18.428 -13.747 15.890 1.00 46.94 169 GLU A N 1
ATOM 1358 C CA . GLU A 1 169 ? -17.052 -14.031 15.494 1.00 46.94 169 GLU A CA 1
ATOM 1359 C C . GLU A 1 169 ? -16.991 -14.106 13.957 1.00 46.94 169 GLU A C 1
ATOM 1361 O O . GLU A 1 169 ? -16.980 -15.184 13.361 1.00 46.94 169 GLU A O 1
ATOM 1366 N N . GLU A 1 170 ? -16.902 -12.962 13.273 1.00 44.44 170 GLU A N 1
ATOM 1367 C CA . GLU A 1 170 ? -16.226 -12.936 11.969 1.00 44.44 170 GLU A CA 1
ATOM 1368 C C . GLU A 1 170 ? -14.711 -12.940 12.217 1.00 44.44 170 GLU A C 1
ATOM 1370 O O . GLU A 1 170 ? -14.010 -11.929 12.125 1.00 44.44 170 GLU A O 1
ATOM 1375 N N . GLU A 1 171 ? -14.195 -14.125 12.552 1.00 48.06 171 GLU A N 1
ATOM 1376 C CA . GLU A 1 171 ? -12.777 -14.424 12.427 1.00 48.06 171 GLU A CA 1
ATOM 1377 C C . GLU A 1 171 ? -12.434 -14.466 10.931 1.00 48.06 171 GLU A C 1
ATOM 1379 O O . GLU A 1 171 ? -12.680 -15.428 10.199 1.00 48.06 171 GLU A O 1
ATOM 1384 N N . GLY A 1 172 ? -11.868 -13.364 10.450 1.00 44.78 172 GLY A N 1
ATOM 1385 C CA . GLY A 1 172 ? -11.177 -13.346 9.179 1.00 44.78 172 GLY A CA 1
ATOM 1386 C C . GLY A 1 172 ? -9.939 -14.244 9.224 1.00 44.78 172 GLY A C 1
ATOM 1387 O O . GLY A 1 172 ? -8.970 -13.926 9.906 1.00 44.78 172 GLY A O 1
ATOM 1388 N N . GLY A 1 173 ? -9.922 -15.275 8.377 1.00 40.38 173 GLY A N 1
ATOM 1389 C CA . GLY A 1 173 ? -8.700 -15.719 7.707 1.00 40.38 173 GLY A CA 1
ATOM 1390 C C . GLY A 1 173 ? -8.393 -17.214 7.748 1.00 40.38 173 GLY A C 1
ATOM 1391 O O . GLY A 1 173 ? -7.886 -17.723 8.735 1.00 40.38 173 GLY A O 1
ATOM 1392 N N . ASP A 1 174 ? -8.482 -17.866 6.587 1.00 43.53 174 ASP 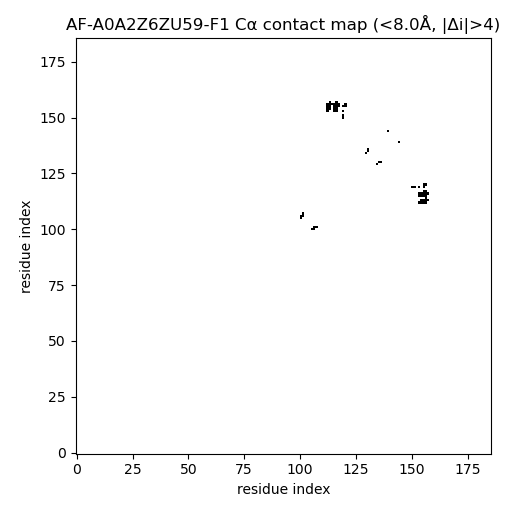A N 1
ATOM 1393 C CA . ASP A 1 174 ? -7.342 -18.659 6.120 1.00 43.53 174 ASP A CA 1
ATOM 1394 C C . ASP A 1 174 ? -7.257 -18.616 4.592 1.00 43.53 174 ASP A C 1
ATOM 1396 O O . ASP A 1 174 ? -8.105 -19.128 3.858 1.00 43.53 174 ASP A O 1
ATOM 1400 N N . GLY A 1 175 ? -6.205 -17.963 4.111 1.00 47.09 175 GLY A N 1
ATOM 1401 C CA . GLY A 1 175 ? -5.720 -18.157 2.765 1.00 47.09 175 GLY A CA 1
ATOM 1402 C C . GLY A 1 175 ? -4.668 -19.251 2.775 1.00 47.09 175 GLY A C 1
ATOM 1403 O O . GLY A 1 175 ? -3.521 -18.956 3.078 1.00 47.09 175 GLY A O 1
ATOM 1404 N N . SER A 1 176 ? -5.014 -20.464 2.347 1.00 49.88 176 SER A N 1
ATOM 1405 C CA . SER A 1 176 ? -4.107 -21.336 1.586 1.00 49.88 176 SER A CA 1
ATOM 1406 C C . SER A 1 176 ? -4.771 -22.657 1.175 1.00 49.88 176 SER A C 1
ATOM 1408 O O . SER A 1 176 ? -4.653 -23.670 1.849 1.00 49.88 176 SER A O 1
ATOM 1410 N N . ASP A 1 177 ? -5.345 -22.703 -0.028 1.00 41.94 177 ASP A N 1
ATOM 1411 C CA . ASP A 1 177 ? -5.127 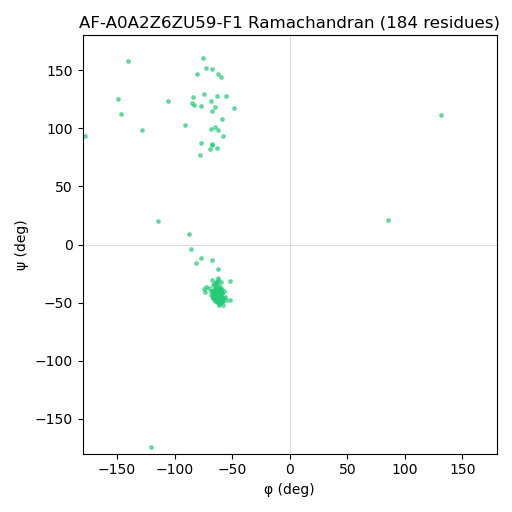-23.889 -0.863 1.00 41.94 177 ASP A CA 1
ATOM 1412 C C . ASP A 1 177 ? -4.644 -23.447 -2.240 1.00 41.94 177 ASP A C 1
ATOM 1414 O O . ASP A 1 177 ? -5.385 -22.992 -3.112 1.00 41.94 177 ASP A O 1
ATOM 1418 N N . ALA A 1 178 ? -3.328 -23.525 -2.398 1.00 47.44 178 ALA A N 1
ATOM 1419 C CA . ALA A 1 178 ? -2.674 -23.445 -3.682 1.00 47.44 178 ALA A CA 1
ATOM 1420 C C . ALA A 1 178 ? -2.842 -24.7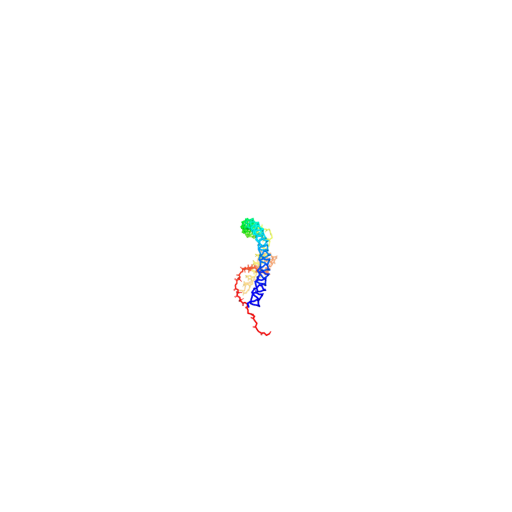96 -4.392 1.00 47.44 178 ALA A C 1
ATOM 1422 O O . ALA A 1 178 ? -1.960 -25.651 -4.319 1.00 47.44 178 ALA A O 1
ATOM 1423 N N . THR A 1 179 ? -3.934 -24.986 -5.132 1.00 48.44 179 THR A N 1
ATOM 1424 C CA . THR A 1 179 ? -3.979 -26.042 -6.149 1.00 48.44 179 THR A CA 1
ATOM 1425 C C . THR A 1 179 ? -3.327 -25.524 -7.445 1.00 48.44 179 THR A C 1
ATOM 1427 O O . THR A 1 179 ? -3.795 -24.532 -8.010 1.00 48.44 179 THR A O 1
ATOM 1430 N N . PRO A 1 180 ? -2.250 -26.144 -7.968 1.00 60.84 180 PRO A N 1
ATOM 1431 C CA . PRO A 1 180 ? -1.698 -25.772 -9.269 1.00 60.84 180 PRO A CA 1
ATOM 1432 C C . PRO A 1 180 ? -2.624 -26.245 -10.409 1.00 60.84 180 PRO A C 1
ATOM 1434 O O . PRO A 1 180 ? -3.328 -27.250 -10.263 1.00 60.84 180 PRO A O 1
ATOM 1437 N N . PRO A 1 181 ? -2.632 -25.560 -11.570 1.00 56.94 181 PRO A N 1
ATOM 1438 C CA . PRO A 1 181 ? -3.608 -25.813 -12.618 1.00 56.94 181 PRO A CA 1
ATOM 1439 C C . PRO A 1 181 ? -3.277 -27.114 -13.352 1.00 56.94 181 PRO A C 1
ATOM 1441 O O . PRO A 1 181 ? -2.161 -27.305 -13.833 1.00 56.94 181 PRO A O 1
ATOM 1444 N N . SER A 1 182 ? -4.266 -27.994 -13.493 1.00 49.81 182 SER A N 1
ATOM 1445 C CA . SER A 1 182 ? -4.199 -29.116 -14.431 1.00 49.81 182 SER A CA 1
ATOM 1446 C C . SER A 1 182 ? -5.099 -28.834 -15.634 1.00 49.81 182 SER A C 1
ATOM 1448 O O . SER A 1 182 ? -6.295 -28.595 -15.503 1.00 49.81 182 SER A O 1
ATOM 1450 N N . SER A 1 183 ? -4.518 -28.868 -16.827 1.00 60.00 183 SER A N 1
ATOM 1451 C CA . SER A 1 183 ? -5.200 -28.977 -18.124 1.00 60.00 183 SER A CA 1
ATOM 1452 C C . SER A 1 183 ? -4.365 -29.910 -19.008 1.00 60.00 183 SER A C 1
ATOM 1454 O O . SER A 1 183 ? -3.145 -29.917 -18.840 1.00 60.00 183 SER A O 1
ATOM 1456 N N . PRO A 1 184 ? -4.907 -30.560 -20.056 1.00 50.59 184 PRO A N 1
ATOM 1457 C CA . PRO A 1 184 ? -6.198 -31.238 -20.252 1.00 50.59 184 PRO A CA 1
ATOM 1458 C C . PRO A 1 184 ? -5.975 -32.743 -20.607 1.00 50.59 184 PRO A C 1
ATOM 1460 O O . PRO A 1 184 ? -4.834 -33.210 -20.587 1.00 50.59 184 PRO A O 1
ATOM 1463 N N . PRO A 1 185 ? -7.017 -33.535 -20.947 1.00 50.47 185 PRO A N 1
ATOM 1464 C CA . PRO A 1 185 ? -7.070 -33.998 -22.346 1.00 50.47 185 PRO A CA 1
ATOM 1465 C C . PRO A 1 185 ? -8.495 -34.214 -22.903 1.00 50.47 185 PRO A C 1
ATOM 1467 O O . PRO A 1 185 ? -9.256 -35.014 -22.361 1.00 50.47 185 PRO A O 1
ATOM 1470 N N .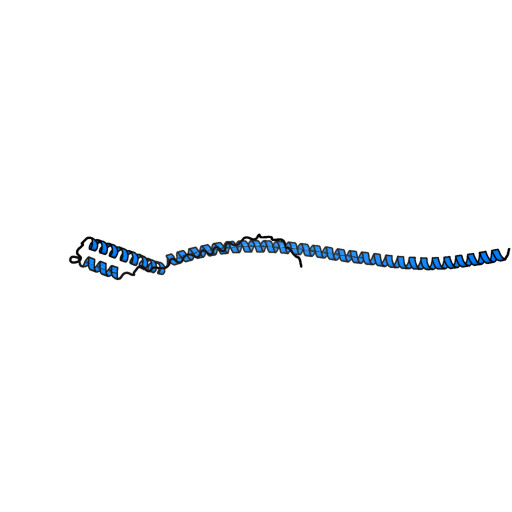 SER A 1 186 ? -8.817 -33.566 -24.029 1.00 48.41 186 SER A N 1
ATOM 1471 C CA . SER A 1 186 ? -9.535 -34.076 -25.227 1.00 48.41 186 SER A CA 1
ATOM 1472 C C . SER A 1 186 ? -9.953 -32.912 -26.118 1.00 48.41 186 SER A C 1
ATOM 1474 O O . SER A 1 186 ? -10.540 -31.952 -25.577 1.00 48.41 186 SER A O 1
#

Secondary structure (DSSP, 8-state):
-HHHHHHHHHHHHHHHHHHHHHHHHHHHHHHHHHHHHHHHHHHHHHHHHHHHHHHHHHHHHHHHHHHHHHHHHHHHHHHHHHHHHHHHHHHHHHHHHHHHHHTSHHHHHHHHHHHHHHHHHHHHHHHHHHHHTT--GGG--HHHHHHHHHHHTSPP----------------------PPP-----

Foldseek 3Di:
DVVVVVVVVVVVVVVVVVVVVVVVVVVVVVVVVVVVVVVVVVVVVVVVVVVVVVVVVVVVVVVVVVVVVVVVVVVVVVVVVVVVVVVVVVVVVVVVVVVVCCVDVVVVVVCQQQVLQVVLVVVVVVVVVCVVVVNDPPPDDPVVVVVNVVSVPGHHHDPDPPPPPPPPPPPDDDDDDPDDDDDDDD